Protein AF-A0AAJ2Q7S2-F1 (afdb_monomer_lite)

Structure (mmCIF, N/CA/C/O backbone):
data_AF-A0AAJ2Q7S2-F1
#
_entry.id   AF-A0AAJ2Q7S2-F1
#
loop_
_atom_site.group_PDB
_atom_site.id
_atom_site.type_symbol
_atom_site.label_atom_id
_atom_site.label_alt_id
_atom_site.label_comp_id
_atom_site.label_asym_id
_atom_site.label_entity_id
_atom_site.label_seq_id
_atom_site.pdbx_PDB_ins_code
_atom_site.Cartn_x
_atom_site.Cartn_y
_atom_site.Cartn_z
_atom_site.occupancy
_atom_site.B_iso_or_equiv
_atom_site.auth_seq_id
_atom_site.auth_comp_id
_atom_site.auth_asym_id
_atom_site.auth_atom_id
_atom_site.pdbx_PDB_model_num
ATOM 1 N N . MET A 1 1 ? 22.843 16.859 -12.055 1.00 51.72 1 MET A N 1
ATOM 2 C CA . MET A 1 1 ? 21.831 17.511 -12.913 1.00 51.72 1 MET A CA 1
ATOM 3 C C . MET A 1 1 ? 20.504 17.470 -12.178 1.00 51.72 1 MET A C 1
ATOM 5 O O . MET A 1 1 ? 20.042 16.379 -11.872 1.00 51.72 1 MET A O 1
ATOM 9 N N . THR A 1 2 ? 19.937 18.617 -11.816 1.00 46.91 2 THR A N 1
ATOM 10 C CA . THR A 1 2 ? 18.592 18.695 -11.230 1.00 46.91 2 THR A CA 1
ATOM 11 C C . THR A 1 2 ? 17.565 18.537 -12.349 1.00 46.91 2 THR A C 1
ATOM 13 O O . THR A 1 2 ? 17.580 19.280 -13.328 1.00 46.91 2 THR A O 1
ATOM 16 N N . THR A 1 3 ? 16.708 17.526 -12.256 1.00 78.44 3 THR A N 1
ATOM 17 C CA . THR A 1 3 ? 15.640 17.284 -13.230 1.00 78.44 3 THR A CA 1
ATOM 18 C C . THR A 1 3 ? 14.438 18.159 -12.891 1.00 78.44 3 THR A C 1
ATOM 20 O O . THR A 1 3 ? 13.784 17.957 -11.870 1.00 78.44 3 THR A O 1
ATOM 23 N N . THR A 1 4 ? 14.127 19.143 -13.739 1.00 88.81 4 THR A N 1
ATOM 24 C CA . THR A 1 4 ? 12.875 19.903 -13.616 1.00 88.81 4 THR A CA 1
ATOM 25 C C . THR A 1 4 ? 11.692 18.949 -13.834 1.00 88.81 4 THR A C 1
ATOM 27 O O . THR A 1 4 ? 11.663 18.245 -14.849 1.00 88.81 4 THR A O 1
ATOM 30 N N . PRO A 1 5 ? 10.718 18.877 -12.909 1.00 88.19 5 PRO A N 1
ATOM 31 C CA . PRO A 1 5 ? 9.556 18.010 -13.070 1.00 88.19 5 PRO A CA 1
ATOM 32 C C . PRO A 1 5 ? 8.669 18.490 -14.230 1.00 88.19 5 PRO A C 1
ATOM 34 O O . PRO A 1 5 ? 8.436 19.686 -14.385 1.00 88.19 5 PRO A O 1
ATOM 37 N N . MET A 1 6 ? 8.143 17.556 -15.033 1.00 91.50 6 MET A N 1
ATOM 38 C CA . MET A 1 6 ? 7.191 17.881 -16.110 1.00 91.50 6 MET A CA 1
ATOM 39 C C . MET A 1 6 ? 5.921 18.538 -15.559 1.00 91.50 6 MET A C 1
ATOM 41 O O . MET A 1 6 ? 5.432 18.150 -14.489 1.00 91.50 6 MET A O 1
ATOM 45 N N . THR A 1 7 ? 5.333 19.453 -16.330 1.00 94.44 7 THR A N 1
ATOM 46 C CA . THR A 1 7 ? 4.021 20.031 -16.007 1.00 94.44 7 THR A CA 1
ATOM 47 C C . THR A 1 7 ? 2.881 19.048 -16.327 1.00 94.44 7 THR A C 1
ATOM 49 O O . THR A 1 7 ? 3.073 18.084 -17.083 1.00 94.44 7 THR A O 1
ATOM 52 N N . PRO A 1 8 ? 1.679 19.236 -15.750 1.00 91.75 8 PRO A N 1
ATOM 53 C CA . PRO A 1 8 ? 0.501 18.437 -16.096 1.00 91.75 8 PRO A CA 1
ATOM 54 C C . PRO A 1 8 ? 0.135 18.486 -17.590 1.00 91.75 8 PRO A C 1
ATOM 56 O O . PRO A 1 8 ? -0.216 17.460 -18.171 1.00 91.75 8 PRO A O 1
ATOM 59 N N . GLU A 1 9 ? 0.266 19.646 -18.230 1.00 91.38 9 GLU A N 1
ATOM 60 C CA . GLU A 1 9 ? -0.064 19.865 -19.644 1.00 91.38 9 GLU A CA 1
ATOM 61 C C . GLU A 1 9 ? 0.894 19.093 -20.553 1.00 91.38 9 GLU A C 1
ATOM 63 O O . GLU A 1 9 ? 0.459 18.433 -21.497 1.00 91.38 9 GLU A O 1
ATOM 68 N N . GLN A 1 10 ? 2.190 19.104 -20.223 1.00 90.56 10 GLN A N 1
ATOM 69 C CA . GLN A 1 10 ? 3.203 18.319 -20.928 1.00 90.56 10 GLN A CA 1
ATOM 70 C C . GLN A 1 10 ? 2.913 16.818 -20.826 1.00 90.56 10 GLN A C 1
ATOM 72 O O . GLN A 1 10 ? 2.959 16.113 -21.833 1.00 90.56 10 GLN A O 1
ATOM 77 N N . ARG A 1 11 ? 2.541 16.329 -19.633 1.00 89.12 11 ARG A N 1
ATOM 78 C CA . ARG A 1 11 ? 2.128 14.927 -19.449 1.00 89.12 11 ARG A CA 1
ATOM 79 C C . ARG A 1 11 ? 0.916 14.568 -20.306 1.00 89.12 11 ARG A C 1
ATOM 81 O O . ARG A 1 11 ? 0.913 13.508 -20.924 1.00 89.12 11 ARG A O 1
ATOM 88 N N . LYS A 1 12 ? -0.087 15.449 -20.377 1.00 87.38 12 LYS A N 1
ATOM 89 C CA . LYS A 1 12 ? -1.285 15.234 -21.201 1.00 87.38 12 LYS A CA 1
ATOM 90 C C . LYS A 1 12 ? -0.949 15.173 -22.695 1.00 87.38 12 LYS A C 1
ATOM 92 O O . LYS A 1 12 ? -1.461 14.301 -23.387 1.00 87.38 12 LYS A O 1
ATOM 97 N N . ALA A 1 13 ? -0.075 16.055 -23.181 1.00 92.06 13 ALA A N 1
ATOM 98 C CA . ALA A 1 13 ? 0.372 16.042 -24.574 1.00 92.06 13 ALA A CA 1
ATOM 99 C C . ALA A 1 13 ? 1.133 14.751 -24.926 1.00 92.06 13 ALA A C 1
ATOM 101 O O . ALA A 1 13 ? 0.886 14.159 -25.974 1.00 92.06 13 ALA A O 1
ATOM 102 N N . ILE A 1 14 ? 2.000 14.276 -24.025 1.00 86.06 14 ILE A N 1
ATOM 103 C CA . ILE A 1 14 ? 2.711 12.999 -24.185 1.00 86.06 14 ILE A CA 1
ATOM 104 C C . ILE A 1 14 ? 1.729 11.822 -24.206 1.00 86.06 14 ILE A C 1
ATOM 106 O O . ILE A 1 14 ? 1.854 10.947 -25.055 1.00 86.06 14 ILE A O 1
ATOM 110 N N . ALA A 1 15 ? 0.725 11.809 -23.325 1.00 83.25 15 ALA A N 1
ATOM 111 C CA . ALA A 1 15 ? -0.274 10.739 -23.294 1.00 83.25 15 ALA A CA 1
ATOM 112 C C . ALA A 1 15 ? -1.035 10.610 -24.626 1.00 83.25 15 ALA A C 1
ATOM 114 O O . ALA A 1 15 ? -1.257 9.500 -25.097 1.00 83.25 15 ALA A O 1
ATOM 115 N N . VAL A 1 16 ? -1.360 11.734 -25.277 1.00 90.25 16 VAL A N 1
ATOM 116 C CA . VAL A 1 16 ? -1.984 11.736 -26.614 1.00 90.25 16 VAL A CA 1
ATOM 117 C C . VAL A 1 16 ? -1.062 11.122 -27.672 1.00 90.25 16 VAL A C 1
ATOM 119 O O . VAL A 1 16 ? -1.538 10.406 -28.545 1.00 90.25 16 VAL A O 1
ATOM 122 N N . GLN A 1 17 ? 0.247 11.378 -27.597 1.00 89.69 17 GLN A N 1
ATOM 123 C CA . GLN A 1 17 ? 1.223 10.805 -28.533 1.00 89.69 17 GLN A CA 1
ATOM 124 C C . GLN A 1 17 ? 1.439 9.304 -28.317 1.00 89.69 17 GLN A C 1
ATOM 126 O O . GLN A 1 17 ? 1.690 8.585 -29.279 1.00 89.69 17 GLN A O 1
ATOM 131 N N . ILE A 1 18 ? 1.352 8.839 -27.069 1.00 83.94 18 ILE A N 1
ATOM 132 C CA . ILE A 1 18 ? 1.448 7.416 -26.728 1.00 83.94 18 ILE A CA 1
ATOM 133 C C . ILE A 1 18 ? 0.190 6.669 -27.194 1.00 83.94 18 ILE A C 1
ATOM 135 O O . ILE A 1 18 ? 0.303 5.543 -27.665 1.00 83.94 18 ILE A O 1
ATOM 139 N N . GLY A 1 19 ? -0.989 7.293 -27.118 1.00 89.88 19 GLY A N 1
ATOM 140 C CA . GLY A 1 19 ? -2.256 6.672 -27.510 1.00 89.88 19 GLY A CA 1
ATOM 141 C C . GLY A 1 19 ? -2.695 5.564 -26.546 1.00 89.88 19 GLY A C 1
ATOM 142 O O . GLY A 1 19 ? -2.351 5.585 -25.365 1.00 89.88 19 GLY A O 1
ATOM 143 N N . ASP A 1 20 ? -3.437 4.577 -27.055 1.00 87.75 20 ASP A N 1
ATOM 144 C CA . ASP A 1 20 ? -4.025 3.475 -26.268 1.00 87.75 20 ASP A CA 1
ATOM 145 C C . ASP A 1 20 ? -3.066 2.283 -26.085 1.00 87.75 20 ASP A C 1
ATOM 147 O O . ASP A 1 20 ? -3.457 1.110 -26.140 1.00 87.75 20 ASP A O 1
ATOM 151 N N . VAL A 1 21 ? -1.777 2.575 -25.899 1.00 82.25 21 VAL A N 1
ATOM 152 C CA . VAL A 1 21 ? -0.765 1.541 -25.663 1.00 82.25 21 VAL A CA 1
ATOM 153 C C . VAL A 1 21 ? -1.095 0.807 -24.368 1.00 82.25 21 VAL A C 1
ATOM 155 O O . VAL A 1 21 ? -1.273 1.409 -23.309 1.00 82.25 21 VAL A O 1
ATOM 158 N N . GLN A 1 22 ? -1.182 -0.517 -24.467 1.00 77.12 22 GLN A N 1
ATOM 159 C CA . GLN A 1 22 ? -1.443 -1.366 -23.315 1.00 77.12 22 GLN A CA 1
ATOM 160 C C . GLN A 1 22 ? -0.259 -1.322 -22.340 1.00 77.12 22 GLN A C 1
ATOM 162 O O . GLN A 1 22 ? 0.890 -1.209 -22.781 1.00 77.12 22 GLN A O 1
ATOM 167 N N . PRO A 1 23 ? -0.506 -1.438 -21.023 1.00 76.44 23 PRO A N 1
ATOM 168 C CA . PRO A 1 23 ? 0.566 -1.597 -20.053 1.00 76.44 23 PRO A CA 1
ATOM 169 C C . PRO A 1 23 ? 1.500 -2.744 -20.448 1.00 76.44 23 PRO A C 1
ATOM 171 O O . PRO A 1 23 ? 1.050 -3.786 -20.933 1.00 76.44 23 PRO A O 1
ATOM 174 N N . ALA A 1 24 ? 2.802 -2.559 -20.234 1.00 76.94 24 ALA A N 1
ATOM 175 C CA . ALA A 1 24 ? 3.761 -3.629 -20.451 1.00 76.94 24 ALA A CA 1
ATOM 176 C C . ALA A 1 24 ? 3.455 -4.776 -19.479 1.00 76.94 24 ALA A C 1
ATOM 178 O O . ALA A 1 24 ? 3.396 -4.579 -18.272 1.00 76.94 24 ALA A O 1
ATOM 179 N N . THR A 1 25 ? 3.232 -5.975 -20.010 1.00 81.12 25 THR A N 1
ATOM 180 C CA . THR A 1 25 ? 3.087 -7.178 -19.180 1.00 81.12 25 THR A CA 1
ATOM 181 C C . THR A 1 25 ? 4.450 -7.619 -18.646 1.00 81.12 25 THR A C 1
ATOM 183 O O . THR A 1 25 ? 5.445 -7.450 -19.355 1.00 81.12 25 THR A O 1
ATOM 186 N N . ASP A 1 26 ? 4.494 -8.299 -17.498 1.00 80.00 26 ASP A N 1
ATOM 187 C CA . ASP A 1 26 ? 5.727 -8.892 -16.948 1.00 80.00 26 ASP A CA 1
ATOM 188 C C . ASP A 1 26 ? 6.472 -9.760 -17.978 1.00 80.00 26 ASP A C 1
ATOM 190 O O . ASP A 1 26 ? 7.695 -9.697 -18.090 1.00 80.00 26 ASP A O 1
ATOM 194 N N . ALA A 1 27 ? 5.733 -10.518 -18.797 1.00 82.31 27 ALA A N 1
ATOM 195 C CA . ALA A 1 27 ? 6.297 -11.334 -19.873 1.00 82.31 27 ALA A CA 1
ATOM 196 C C . ALA A 1 27 ? 6.995 -10.484 -20.951 1.00 82.31 27 ALA A C 1
ATOM 198 O O . ALA A 1 27 ? 8.107 -10.795 -21.377 1.00 82.31 27 ALA A O 1
ATOM 199 N N . LEU A 1 28 ? 6.375 -9.378 -21.371 1.00 80.31 28 LEU A N 1
ATOM 200 C CA . LEU A 1 28 ? 6.973 -8.440 -22.325 1.00 80.31 28 LEU A CA 1
ATOM 201 C C . LEU A 1 28 ? 8.248 -7.797 -21.755 1.00 80.31 28 LEU A C 1
ATOM 203 O O . LEU A 1 28 ? 9.243 -7.671 -22.464 1.00 80.31 28 LEU A O 1
ATOM 207 N N . ILE A 1 29 ? 8.249 -7.440 -20.469 1.00 79.75 29 ILE A N 1
ATOM 208 C CA . ILE A 1 29 ? 9.441 -6.898 -19.800 1.00 79.75 29 ILE A CA 1
ATOM 209 C C . ILE A 1 29 ? 10.554 -7.956 -19.739 1.00 79.75 29 ILE A C 1
ATOM 211 O O . ILE A 1 29 ? 11.707 -7.646 -20.045 1.00 79.75 29 ILE A O 1
ATOM 215 N N . GLY A 1 30 ? 10.215 -9.205 -19.404 1.00 82.19 30 GLY A N 1
ATOM 216 C CA . GLY A 1 30 ? 11.154 -10.329 -19.386 1.00 82.19 30 GLY A CA 1
ATOM 217 C C . GLY A 1 30 ? 11.794 -10.581 -20.752 1.00 82.19 30 GLY A C 1
ATOM 218 O O . GLY A 1 30 ? 13.015 -10.537 -20.874 1.00 82.19 30 GLY A O 1
ATOM 219 N N . THR A 1 31 ? 10.979 -10.737 -21.799 1.00 83.06 31 THR A N 1
ATOM 220 C CA . THR A 1 31 ? 11.468 -10.941 -23.180 1.00 83.06 31 THR A CA 1
ATOM 221 C C . THR A 1 31 ? 12.333 -9.781 -23.678 1.00 83.06 31 THR A C 1
ATOM 223 O O . THR A 1 31 ? 13.328 -9.992 -24.377 1.00 83.06 31 THR A O 1
ATOM 226 N N . PHE A 1 32 ? 12.014 -8.545 -23.285 1.00 81.25 32 PHE A N 1
ATOM 227 C CA . PHE A 1 32 ? 12.856 -7.391 -23.578 1.00 81.25 32 PHE A CA 1
ATOM 228 C C . PHE A 1 32 ? 14.215 -7.481 -22.870 1.00 81.25 32 PHE A C 1
ATOM 230 O O . PHE A 1 32 ? 15.255 -7.279 -23.499 1.00 81.25 32 PHE A O 1
ATOM 237 N N . ALA A 1 33 ? 14.227 -7.802 -21.573 1.00 82.38 33 ALA A N 1
ATOM 238 C CA . ALA A 1 33 ? 15.459 -7.951 -20.803 1.00 82.38 33 ALA A CA 1
ATOM 239 C C . ALA A 1 33 ? 16.350 -9.074 -21.363 1.00 82.38 33 ALA A C 1
ATOM 241 O O . ALA A 1 33 ? 17.559 -8.883 -21.503 1.00 82.38 33 ALA A O 1
ATOM 242 N N . GLU A 1 34 ? 15.753 -10.202 -21.749 1.00 85.25 34 GLU A N 1
ATOM 243 C CA . GLU A 1 34 ? 16.431 -11.310 -22.427 1.00 85.25 34 GLU A CA 1
ATOM 244 C C . GLU A 1 34 ? 17.012 -10.884 -23.772 1.00 85.25 34 GLU A C 1
ATOM 246 O O . GLU A 1 34 ? 18.164 -11.195 -24.059 1.00 85.25 34 GLU A O 1
ATOM 251 N N . SER A 1 35 ? 16.264 -10.116 -24.569 1.00 81.56 35 SER A N 1
ATOM 252 C CA . SER A 1 35 ? 16.747 -9.593 -25.852 1.00 81.56 35 SER A CA 1
ATOM 253 C C . SER A 1 35 ? 17.966 -8.690 -25.658 1.00 81.56 35 SER A C 1
ATOM 255 O O . SER A 1 35 ? 18.972 -8.847 -26.346 1.00 81.56 35 SER A O 1
ATOM 257 N N . VAL A 1 36 ? 17.933 -7.787 -24.672 1.00 79.62 36 VAL A N 1
ATOM 258 C CA . VAL A 1 36 ? 19.081 -6.926 -24.339 1.00 79.62 36 VAL A CA 1
ATOM 259 C C . VAL A 1 36 ? 20.273 -7.749 -23.843 1.00 79.62 36 VAL A C 1
ATOM 261 O O . VAL A 1 36 ? 21.410 -7.483 -24.237 1.00 79.62 36 VAL A O 1
ATOM 264 N N . ALA A 1 37 ? 20.036 -8.749 -22.991 1.00 83.75 37 ALA A N 1
ATOM 265 C CA . ALA A 1 37 ? 21.086 -9.635 -22.494 1.00 83.75 37 ALA A CA 1
ATOM 266 C C . ALA A 1 37 ? 21.705 -10.473 -23.624 1.00 83.75 37 ALA A C 1
ATOM 268 O O . ALA A 1 37 ? 22.926 -10.577 -23.710 1.00 83.75 37 ALA A O 1
ATOM 269 N N . SER A 1 38 ? 20.880 -11.019 -24.518 1.00 84.31 38 SER A N 1
ATOM 270 C CA . SER A 1 38 ? 21.309 -11.773 -25.695 1.00 84.31 38 SER A CA 1
ATOM 271 C C . SER A 1 38 ? 22.170 -10.908 -26.611 1.00 84.31 38 SER A C 1
ATOM 273 O O . SER A 1 38 ? 23.268 -11.318 -26.980 1.00 84.31 38 SER A O 1
ATOM 275 N N . VAL A 1 39 ? 21.743 -9.673 -26.900 1.00 79.25 39 VAL A N 1
ATOM 276 C CA . VAL A 1 39 ? 22.507 -8.73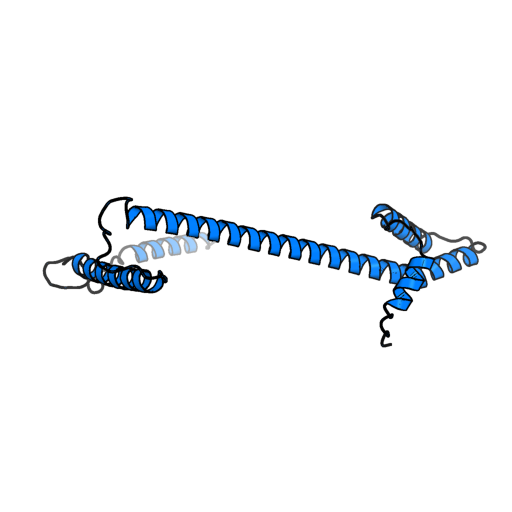7 -27.738 1.00 79.25 39 VAL A CA 1
ATOM 277 C C . VAL A 1 39 ? 23.879 -8.407 -27.139 1.00 79.25 39 VAL A C 1
ATOM 279 O O . VAL A 1 39 ? 24.864 -8.340 -27.871 1.00 79.25 39 VAL A O 1
ATOM 282 N N . ARG A 1 40 ? 23.968 -8.258 -25.811 1.00 78.44 40 ARG A N 1
ATOM 283 C CA . ARG A 1 40 ? 25.233 -7.982 -25.108 1.00 78.44 40 ARG A CA 1
ATOM 284 C C . ARG A 1 40 ? 26.206 -9.157 -25.078 1.00 78.44 40 ARG A C 1
ATOM 286 O O . ARG A 1 40 ? 27.404 -8.922 -24.974 1.00 78.44 40 ARG A O 1
ATOM 293 N N . ASN A 1 41 ? 25.694 -10.385 -25.089 1.00 84.25 41 ASN A N 1
ATOM 294 C CA . ASN A 1 41 ? 26.487 -11.575 -24.783 1.00 84.25 41 ASN A CA 1
ATOM 295 C C . ASN A 1 41 ? 26.800 -12.453 -26.002 1.00 84.25 41 ASN A C 1
ATOM 297 O O . ASN A 1 41 ? 27.567 -13.401 -25.850 1.00 84.25 41 ASN A O 1
ATOM 301 N N . HIS A 1 42 ? 26.216 -12.200 -27.178 1.00 81.44 42 HIS A N 1
ATOM 302 C CA . HIS A 1 42 ? 26.569 -12.963 -28.379 1.00 81.44 42 HIS A CA 1
ATOM 303 C C . HIS A 1 42 ? 27.771 -12.359 -29.112 1.00 81.44 42 HIS A C 1
ATOM 305 O O . HIS A 1 42 ? 27.987 -11.148 -29.087 1.00 81.44 42 HIS A O 1
ATOM 311 N N . GLU A 1 43 ? 28.560 -13.217 -29.763 1.00 83.62 43 GLU A N 1
ATOM 312 C CA . GLU A 1 43 ? 29.625 -12.781 -30.666 1.00 83.62 43 GLU A CA 1
ATOM 313 C C . GLU A 1 43 ? 29.025 -12.225 -31.954 1.00 83.62 43 GLU A C 1
ATOM 315 O O . GLU A 1 43 ? 28.176 -12.859 -32.582 1.00 83.62 43 GLU A O 1
ATOM 320 N N . HIS A 1 44 ? 29.500 -11.050 -32.361 1.00 73.94 44 HIS A N 1
ATOM 321 C CA . HIS A 1 44 ? 29.053 -10.398 -33.585 1.00 73.94 44 HIS A CA 1
ATOM 322 C C . HIS A 1 44 ? 30.039 -10.671 -34.725 1.00 73.94 44 HIS A C 1
ATOM 324 O O . HIS A 1 44 ? 31.249 -10.490 -34.546 1.00 73.94 44 HIS A O 1
ATOM 330 N N . PRO A 1 45 ? 29.560 -11.048 -35.923 1.00 80.25 45 PRO A N 1
ATOM 331 C CA . PRO A 1 45 ? 30.365 -10.967 -37.131 1.00 80.25 45 PRO A CA 1
ATOM 332 C C . PRO A 1 45 ? 30.767 -9.509 -37.391 1.00 80.25 45 PRO A C 1
ATOM 334 O O . PRO A 1 45 ? 29.962 -8.593 -37.236 1.00 80.25 45 PRO A O 1
ATOM 337 N N . SER A 1 46 ? 31.986 -9.276 -37.881 1.00 76.62 46 SER A N 1
ATOM 338 C CA . SER A 1 46 ? 32.548 -7.924 -38.064 1.00 76.62 46 SER A CA 1
ATOM 339 C C . SER A 1 46 ? 31.778 -7.005 -39.029 1.00 76.62 46 SER A C 1
ATOM 341 O O . SER A 1 46 ? 32.103 -5.828 -39.144 1.00 76.62 46 SER A O 1
ATOM 343 N N . TRP A 1 47 ? 30.799 -7.527 -39.771 1.00 78.25 47 TRP A N 1
ATOM 344 C CA . TRP A 1 47 ? 29.974 -6.786 -40.731 1.00 78.25 47 TRP A CA 1
ATOM 345 C C . TRP A 1 47 ? 28.578 -6.415 -40.194 1.00 78.25 47 TRP A C 1
ATOM 347 O O . TRP A 1 47 ? 27.895 -5.603 -40.815 1.00 78.25 47 TRP A O 1
ATOM 357 N N . GLU A 1 48 ? 28.161 -6.959 -39.046 1.00 72.12 48 GLU A N 1
ATOM 358 C CA . GLU A 1 48 ? 26.838 -6.738 -38.425 1.00 72.12 48 GLU A CA 1
ATOM 359 C C . GLU A 1 48 ? 26.872 -5.694 -37.284 1.00 72.12 48 GLU A C 1
ATOM 361 O O . GLU A 1 48 ? 25.841 -5.277 -36.749 1.00 72.12 48 GLU A O 1
ATOM 366 N N . ASP A 1 49 ? 28.074 -5.202 -36.973 1.00 70.62 49 ASP A N 1
ATOM 367 C CA . ASP A 1 49 ? 28.394 -4.403 -35.788 1.00 70.62 49 ASP A CA 1
ATOM 368 C C . ASP A 1 49 ? 27.601 -3.080 -35.715 1.00 70.62 49 ASP A C 1
ATOM 370 O O . ASP A 1 49 ? 27.101 -2.695 -34.663 1.00 70.62 49 ASP A O 1
ATOM 374 N N . LEU A 1 50 ? 27.355 -2.405 -36.846 1.00 76.06 50 LEU A N 1
ATOM 375 C CA . LEU A 1 50 ? 26.670 -1.100 -36.855 1.00 76.06 50 LEU A CA 1
ATOM 376 C C . LEU A 1 50 ? 25.181 -1.166 -36.478 1.00 76.06 50 LEU A C 1
ATOM 378 O O . LEU A 1 50 ? 24.667 -0.253 -35.824 1.00 76.06 50 LEU A O 1
ATOM 382 N N . TYR A 1 51 ? 24.466 -2.214 -36.896 1.00 74.31 51 TYR A N 1
ATOM 383 C CA . TYR A 1 51 ? 23.039 -2.354 -36.583 1.00 74.31 51 TYR A CA 1
ATOM 384 C C . TYR A 1 51 ? 22.851 -2.772 -35.121 1.00 74.31 51 TYR A C 1
ATOM 386 O O . TYR A 1 51 ? 22.057 -2.168 -34.393 1.00 74.31 51 TYR A O 1
ATOM 394 N N . CYS A 1 52 ? 23.648 -3.739 -34.668 1.00 73.62 52 CYS A N 1
ATOM 395 C CA . CYS A 1 52 ? 23.636 -4.219 -33.292 1.00 73.62 52 CYS A CA 1
ATOM 396 C C . CYS A 1 52 ? 24.123 -3.154 -32.301 1.00 73.62 52 CYS A C 1
ATOM 398 O O . CYS A 1 52 ? 23.497 -2.984 -31.251 1.00 73.62 52 CYS A O 1
ATOM 400 N N . MET A 1 53 ? 25.155 -2.370 -32.636 1.00 76.88 53 MET A N 1
ATOM 401 C CA . MET A 1 53 ? 25.585 -1.229 -31.819 1.00 76.88 53 MET A CA 1
ATOM 402 C C . MET A 1 53 ? 24.476 -0.186 -31.684 1.00 76.88 53 MET A C 1
ATOM 404 O O . MET A 1 53 ? 24.171 0.221 -30.568 1.00 76.88 53 MET A O 1
ATOM 408 N N . ASN A 1 54 ? 23.812 0.200 -32.780 1.00 81.44 54 ASN A N 1
ATOM 409 C CA . ASN A 1 54 ? 22.713 1.170 -32.720 1.00 81.44 54 ASN A CA 1
ATOM 410 C C . ASN A 1 54 ? 21.543 0.675 -31.863 1.00 81.44 54 ASN A C 1
ATOM 412 O O . ASN A 1 54 ? 21.008 1.430 -31.047 1.00 81.44 54 ASN A O 1
ATOM 416 N N . LEU A 1 55 ? 21.165 -0.597 -32.013 1.00 78.25 55 LEU A N 1
ATOM 417 C CA . LEU A 1 55 ? 20.112 -1.200 -31.204 1.00 78.25 55 LEU A CA 1
ATOM 418 C C . LEU A 1 55 ? 20.515 -1.263 -29.724 1.00 78.25 55 LEU A C 1
ATOM 420 O O . LEU A 1 55 ? 19.726 -0.889 -28.858 1.00 78.25 55 LEU A O 1
ATOM 424 N N . THR A 1 56 ? 21.752 -1.660 -29.424 1.00 77.38 56 THR A N 1
ATOM 425 C CA . THR A 1 56 ? 22.272 -1.730 -28.050 1.00 77.38 56 THR A CA 1
ATOM 426 C C . THR A 1 56 ? 22.358 -0.349 -27.410 1.00 77.38 56 THR A C 1
ATOM 428 O O . THR A 1 56 ? 21.964 -0.193 -26.254 1.00 77.38 56 THR A O 1
ATOM 431 N N . SER A 1 57 ? 22.810 0.665 -28.151 1.00 79.19 57 SER A N 1
ATOM 432 C CA . SER A 1 57 ? 22.846 2.056 -27.694 1.00 79.19 57 SER A CA 1
ATOM 433 C C . SER A 1 57 ? 21.440 2.593 -27.442 1.00 79.19 57 SER A C 1
ATOM 435 O O . SER A 1 57 ? 21.184 3.155 -26.380 1.00 79.19 57 SER A O 1
ATOM 437 N N . TYR A 1 58 ? 20.485 2.366 -28.350 1.00 81.69 58 TYR A N 1
ATOM 438 C CA . TYR A 1 58 ? 19.099 2.788 -28.139 1.00 81.69 58 TYR A CA 1
ATOM 439 C C . TYR A 1 58 ? 18.470 2.092 -26.920 1.00 81.69 58 TYR A C 1
ATOM 441 O O . TYR A 1 58 ? 17.942 2.756 -26.023 1.00 81.69 58 TYR A O 1
ATOM 449 N N . MET A 1 59 ? 18.569 0.763 -26.838 1.00 79.56 59 MET A N 1
ATOM 450 C CA . MET A 1 59 ? 17.970 -0.000 -25.742 1.00 79.56 59 MET A CA 1
ATOM 451 C C . MET A 1 59 ? 18.663 0.270 -24.401 1.00 79.56 59 MET A C 1
ATOM 453 O O . MET A 1 59 ? 17.998 0.387 -23.373 1.00 79.56 59 MET A O 1
ATOM 457 N N . GLY A 1 60 ? 19.985 0.428 -24.397 1.00 75.25 60 GLY A N 1
ATOM 458 C CA . GLY A 1 60 ? 20.773 0.692 -23.197 1.00 75.25 60 GLY A CA 1
ATOM 459 C C . GLY A 1 60 ? 20.645 2.125 -22.681 1.00 75.25 60 GLY A C 1
ATOM 460 O O . GLY A 1 60 ? 20.435 2.325 -21.488 1.00 75.25 60 GLY A O 1
ATOM 461 N N . GLU A 1 61 ? 20.751 3.127 -23.552 1.00 77.94 61 GLU A N 1
ATOM 462 C CA . GLU A 1 61 ? 20.807 4.532 -23.128 1.00 77.94 61 GLU A CA 1
ATOM 463 C C . GLU A 1 61 ? 19.427 5.187 -23.043 1.00 77.94 61 GLU A C 1
ATOM 465 O O . GLU A 1 61 ? 19.207 6.056 -22.197 1.00 77.94 61 GLU A O 1
ATOM 470 N N . ARG A 1 62 ? 18.484 4.792 -23.910 1.00 77.94 62 ARG A N 1
ATOM 471 C CA . ARG A 1 62 ? 17.148 5.408 -23.974 1.00 77.94 62 ARG A CA 1
ATOM 472 C C . ARG A 1 62 ? 16.088 4.556 -23.290 1.00 77.94 62 ARG A C 1
ATOM 474 O O . ARG A 1 62 ? 15.318 5.099 -22.501 1.00 77.94 62 ARG A O 1
ATOM 481 N N . ALA A 1 63 ? 16.050 3.248 -23.551 1.00 80.88 63 ALA A N 1
ATO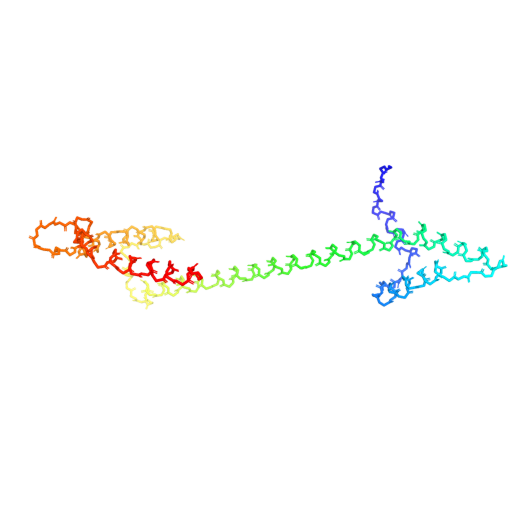M 482 C CA . ALA A 1 63 ? 14.995 2.387 -23.011 1.00 80.88 63 ALA A CA 1
ATOM 483 C C . ALA A 1 63 ? 15.271 1.919 -21.571 1.00 80.88 63 ALA A C 1
ATOM 485 O O . ALA A 1 63 ? 14.360 1.936 -20.743 1.00 80.88 63 ALA A O 1
ATOM 486 N N . ALA A 1 64 ? 16.514 1.565 -21.224 1.00 75.88 64 ALA A N 1
ATOM 487 C CA . ALA A 1 64 ? 16.823 1.022 -19.898 1.00 75.88 64 ALA A CA 1
ATOM 488 C C . ALA A 1 64 ? 16.477 1.976 -18.735 1.00 75.88 64 ALA A C 1
ATOM 490 O O . ALA A 1 64 ? 15.876 1.512 -17.763 1.00 75.88 64 ALA A O 1
ATOM 491 N N . PRO A 1 65 ? 16.745 3.300 -18.801 1.00 77.31 65 PRO A N 1
ATOM 492 C CA . PRO A 1 65 ? 16.322 4.217 -17.742 1.00 77.31 65 PRO A CA 1
ATOM 493 C C . PRO A 1 65 ? 14.797 4.326 -17.614 1.00 77.31 65 PRO A C 1
ATOM 495 O O . PRO A 1 65 ? 14.285 4.506 -16.510 1.00 77.31 65 PRO A O 1
ATOM 498 N N . VAL A 1 66 ? 14.063 4.213 -18.726 1.00 82.19 66 VAL A N 1
ATOM 499 C CA . VAL A 1 66 ? 12.592 4.221 -18.726 1.00 82.19 66 VAL A CA 1
ATOM 500 C C . VAL A 1 66 ? 12.062 2.959 -18.054 1.00 82.19 66 VAL A C 1
ATOM 502 O O . VAL A 1 66 ? 11.230 3.064 -17.157 1.00 82.19 66 VAL A O 1
ATOM 505 N N . LEU A 1 67 ? 12.596 1.789 -18.411 1.00 79.56 67 LEU A N 1
ATOM 506 C CA . LEU A 1 67 ? 12.216 0.513 -17.801 1.00 79.56 67 LEU A CA 1
ATOM 507 C C . LEU A 1 67 ? 12.560 0.459 -16.317 1.00 79.56 67 LEU A C 1
ATOM 509 O O . LEU A 1 67 ? 11.736 0.035 -15.516 1.00 79.56 67 LEU A O 1
ATOM 513 N N . LYS A 1 68 ? 13.736 0.957 -15.922 1.00 80.75 68 LYS A N 1
ATOM 514 C CA . LYS A 1 68 ? 14.098 1.043 -14.506 1.00 80.75 68 LYS A CA 1
ATOM 515 C C . LYS A 1 68 ? 13.105 1.912 -13.732 1.00 80.75 68 LYS A C 1
ATOM 517 O O . LYS A 1 68 ? 12.615 1.494 -12.689 1.00 80.75 68 LYS A O 1
ATOM 522 N N . ARG A 1 69 ? 12.757 3.087 -14.268 1.00 79.88 69 ARG A N 1
ATOM 523 C CA . ARG A 1 69 ? 11.753 3.971 -13.654 1.00 79.88 69 ARG A CA 1
ATOM 524 C C . ARG A 1 69 ? 10.364 3.339 -13.602 1.00 79.88 69 ARG A C 1
ATOM 526 O O . ARG A 1 69 ? 9.646 3.593 -12.640 1.00 79.88 69 ARG A O 1
ATOM 533 N N . LEU A 1 70 ? 9.988 2.554 -14.612 1.00 82.50 70 LEU A N 1
ATOM 534 C CA . LEU A 1 70 ? 8.725 1.819 -14.628 1.00 82.50 70 LEU A CA 1
ATOM 535 C C . LEU A 1 70 ? 8.696 0.766 -13.514 1.00 82.50 70 LEU A C 1
ATOM 537 O O . LEU A 1 70 ? 7.782 0.791 -12.698 1.00 82.50 70 LEU A O 1
ATOM 541 N N . LEU A 1 71 ? 9.736 -0.065 -13.411 1.00 79.25 71 LEU A N 1
ATOM 542 C CA . LEU A 1 71 ? 9.859 -1.086 -12.364 1.00 79.25 71 LEU A CA 1
ATOM 543 C C . LEU A 1 71 ? 9.852 -0.481 -10.953 1.00 79.25 71 LEU A C 1
ATOM 545 O O . LEU A 1 71 ? 9.213 -1.009 -10.041 1.00 79.25 71 LEU A O 1
ATOM 549 N N . ASP A 1 72 ? 10.535 0.650 -10.764 1.00 81.69 72 ASP A N 1
ATOM 550 C CA . ASP A 1 72 ? 10.526 1.368 -9.487 1.00 81.69 72 ASP A CA 1
ATOM 551 C C . ASP A 1 72 ? 9.121 1.901 -9.159 1.00 81.69 72 ASP A C 1
ATOM 553 O O . ASP A 1 72 ? 8.657 1.784 -8.023 1.00 81.69 72 ASP A O 1
ATOM 557 N N . ALA A 1 73 ? 8.410 2.441 -10.156 1.00 83.81 73 ALA A N 1
ATOM 558 C CA . ALA A 1 73 ? 7.040 2.918 -9.991 1.00 83.81 73 ALA A CA 1
ATOM 559 C C . ALA A 1 73 ? 6.049 1.778 -9.703 1.00 83.81 73 ALA A C 1
ATOM 561 O O . ALA A 1 73 ? 5.152 1.955 -8.880 1.00 83.81 73 ALA A O 1
ATOM 562 N N . GLU A 1 74 ? 6.207 0.615 -10.333 1.00 84.88 74 GLU A N 1
ATOM 563 C CA . GLU A 1 74 ? 5.392 -0.579 -10.079 1.00 84.88 74 GLU A CA 1
ATOM 564 C C . GLU A 1 74 ? 5.627 -1.131 -8.675 1.00 84.88 74 GLU A C 1
ATOM 566 O O . GLU A 1 74 ? 4.668 -1.419 -7.956 1.00 84.88 74 GLU A O 1
ATOM 571 N N . THR A 1 75 ? 6.890 -1.191 -8.246 1.00 83.62 75 THR A N 1
ATOM 572 C CA . THR A 1 75 ? 7.267 -1.594 -6.885 1.00 83.62 75 THR A CA 1
ATOM 573 C C . THR A 1 75 ? 6.632 -0.665 -5.852 1.00 83.62 75 THR A C 1
ATOM 575 O O . THR A 1 75 ? 6.013 -1.119 -4.886 1.00 83.62 75 THR A O 1
ATOM 578 N N . GLU A 1 76 ? 6.722 0.647 -6.074 1.00 89.06 76 GLU A N 1
ATOM 579 C CA . GLU A 1 76 ? 6.113 1.639 -5.190 1.00 89.06 76 GLU A CA 1
ATOM 580 C C . GLU A 1 76 ? 4.580 1.562 -5.211 1.00 89.06 76 GLU A C 1
ATOM 582 O O . GLU A 1 76 ? 3.935 1.645 -4.165 1.00 89.06 76 GLU A O 1
ATOM 587 N N . ASN A 1 77 ? 3.971 1.333 -6.377 1.00 88.62 77 ASN A N 1
ATOM 588 C CA . ASN A 1 77 ? 2.527 1.151 -6.493 1.00 88.62 77 ASN A CA 1
ATOM 589 C C . ASN A 1 77 ? 2.048 -0.086 -5.718 1.00 88.62 77 ASN A C 1
ATOM 591 O O . ASN A 1 77 ? 1.070 -0.003 -4.972 1.00 88.62 77 ASN A O 1
ATOM 595 N N . ALA A 1 78 ? 2.761 -1.210 -5.837 1.00 87.12 78 ALA A N 1
ATOM 596 C CA . ALA A 1 78 ? 2.478 -2.428 -5.085 1.00 87.12 78 ALA A CA 1
ATOM 597 C C . ALA A 1 78 ? 2.586 -2.186 -3.570 1.00 87.12 78 ALA A C 1
ATOM 599 O O . ALA A 1 78 ? 1.686 -2.570 -2.816 1.00 87.12 78 ALA A O 1
ATOM 600 N N . ARG A 1 79 ? 3.629 -1.470 -3.125 1.00 93.25 79 ARG A N 1
ATOM 601 C CA . ARG A 1 79 ? 3.808 -1.069 -1.721 1.00 93.25 79 ARG A CA 1
ATOM 602 C C . ARG A 1 79 ? 2.641 -0.212 -1.222 1.00 93.25 79 ARG A C 1
ATOM 604 O O . ARG A 1 79 ? 2.088 -0.486 -0.157 1.00 93.25 79 ARG A O 1
ATOM 611 N N . LEU A 1 80 ? 2.243 0.803 -1.989 1.00 92.50 80 LEU A N 1
ATOM 612 C CA . LEU A 1 80 ? 1.132 1.694 -1.644 1.00 92.50 80 LEU A CA 1
ATOM 613 C C . LEU A 1 80 ? -0.210 0.954 -1.601 1.00 92.50 80 LEU A C 1
ATOM 615 O O . LEU A 1 80 ? -1.002 1.190 -0.690 1.00 92.50 80 LEU A O 1
ATOM 619 N N . ARG A 1 81 ? -0.458 0.022 -2.530 1.00 93.50 81 ARG A N 1
ATOM 620 C CA . ARG A 1 81 ? -1.656 -0.835 -2.516 1.00 93.50 81 ARG A CA 1
ATOM 621 C C . ARG A 1 81 ? -1.705 -1.726 -1.277 1.00 93.50 81 ARG A C 1
ATOM 623 O O . ARG A 1 81 ? -2.745 -1.794 -0.626 1.00 93.50 81 ARG A O 1
ATOM 630 N N . ALA A 1 82 ? -0.586 -2.350 -0.910 1.00 92.50 82 ALA A N 1
ATOM 631 C CA . ALA A 1 82 ? -0.495 -3.142 0.316 1.00 92.50 82 ALA A CA 1
ATOM 632 C C . ALA A 1 82 ? -0.771 -2.285 1.565 1.00 92.50 82 ALA A C 1
ATOM 634 O O . ALA A 1 82 ? -1.520 -2.692 2.456 1.00 92.50 82 ALA A O 1
ATOM 635 N N . GLN A 1 83 ? -0.228 -1.065 1.605 1.00 91.94 83 GLN A N 1
ATOM 636 C CA . GLN A 1 83 ? -0.467 -0.113 2.689 1.00 91.94 83 GLN A CA 1
ATOM 637 C C . GLN A 1 83 ? -1.940 0.327 2.765 1.00 91.94 83 GLN A C 1
ATOM 639 O O . GLN A 1 83 ? -2.506 0.384 3.859 1.00 91.94 83 GLN A O 1
ATOM 644 N N . ALA A 1 84 ? -2.580 0.605 1.626 1.00 95.75 84 ALA A N 1
ATOM 645 C CA . ALA A 1 84 ? -4.000 0.947 1.565 1.00 95.75 84 ALA A CA 1
ATOM 646 C C . ALA A 1 84 ? -4.876 -0.196 2.102 1.00 95.75 84 ALA A C 1
ATOM 648 O O . ALA A 1 84 ? -5.678 0.031 3.010 1.00 95.75 84 ALA A O 1
ATOM 649 N N . ALA A 1 85 ? -4.639 -1.432 1.648 1.00 94.94 85 ALA A N 1
ATOM 650 C CA . ALA A 1 85 ? -5.357 -2.615 2.124 1.00 94.94 85 ALA A CA 1
ATOM 651 C C . ALA A 1 85 ? -5.193 -2.824 3.643 1.00 94.94 85 ALA A C 1
ATOM 653 O O . ALA A 1 85 ? -6.151 -3.138 4.353 1.00 94.94 85 ALA A O 1
ATOM 654 N N . GLN A 1 86 ? -3.990 -2.590 4.181 1.00 91.38 86 GLN A N 1
ATOM 655 C CA . GLN A 1 86 ? -3.743 -2.665 5.622 1.00 91.38 86 GLN A CA 1
ATOM 656 C C . GLN A 1 86 ? -4.563 -1.624 6.401 1.00 91.38 86 GLN A C 1
ATOM 658 O O . GLN A 1 86 ? -5.140 -1.945 7.446 1.00 91.38 86 GLN A O 1
ATOM 663 N N . LEU A 1 87 ? -4.616 -0.381 5.915 1.00 92.50 87 LEU A N 1
ATOM 664 C CA . LEU A 1 87 ? -5.373 0.703 6.544 1.00 92.50 87 LEU A CA 1
ATOM 665 C C . LEU A 1 87 ? -6.884 0.465 6.471 1.00 92.50 87 LEU A C 1
ATOM 667 O O . LEU A 1 87 ? -7.587 0.715 7.453 1.00 92.50 87 LEU A O 1
ATOM 671 N N . GLU A 1 88 ? -7.383 -0.055 5.355 1.00 96.00 88 GLU A N 1
ATOM 672 C CA . GLU A 1 88 ? -8.784 -0.454 5.197 1.00 96.00 88 GLU A CA 1
ATOM 673 C C . GLU A 1 88 ? -9.155 -1.567 6.178 1.00 96.00 88 GLU A C 1
ATOM 675 O O . GLU A 1 88 ? -10.122 -1.426 6.929 1.00 96.00 88 GLU A O 1
ATOM 680 N N . ALA A 1 89 ? -8.323 -2.605 6.295 1.00 93.44 89 ALA A N 1
ATOM 681 C CA . ALA A 1 89 ? -8.533 -3.671 7.270 1.00 93.44 89 ALA A CA 1
ATOM 682 C C . ALA A 1 89 ? -8.517 -3.149 8.721 1.00 93.44 89 ALA A C 1
ATOM 684 O O . ALA A 1 89 ? -9.279 -3.618 9.568 1.00 93.44 89 ALA A O 1
ATOM 685 N N . GLN A 1 90 ? -7.670 -2.161 9.039 1.00 88.56 90 GLN A N 1
ATOM 686 C CA . GLN A 1 90 ? -7.693 -1.505 10.351 1.00 88.56 90 GLN A CA 1
ATOM 687 C C . GLN A 1 90 ? -8.986 -0.720 10.588 1.00 88.56 90 GLN A C 1
ATOM 689 O O . GLN A 1 90 ? -9.536 -0.779 11.690 1.00 88.56 90 GLN A O 1
ATOM 694 N N . ARG A 1 91 ? -9.459 0.033 9.589 1.00 95.50 91 ARG A N 1
ATOM 695 C CA . ARG A 1 91 ? -10.720 0.783 9.675 1.00 95.50 91 ARG A CA 1
ATOM 696 C C . ARG A 1 91 ? -11.896 -0.157 9.900 1.00 95.50 91 ARG A C 1
ATOM 698 O O . ARG A 1 91 ? -12.696 0.110 10.790 1.00 95.50 91 ARG A O 1
ATOM 705 N N . GLU A 1 92 ? -11.938 -1.277 9.189 1.00 97.75 92 GLU A N 1
ATOM 706 C CA . GLU A 1 92 ? -13.008 -2.260 9.345 1.00 97.75 92 GLU A CA 1
ATOM 707 C C . GLU A 1 92 ? -12.992 -2.908 10.735 1.00 97.75 92 GLU A C 1
ATOM 709 O O . GLU A 1 92 ? -14.018 -2.951 11.408 1.00 97.75 92 GLU A O 1
ATOM 714 N N . ARG A 1 93 ? -11.816 -3.285 11.260 1.00 93.00 93 ARG A N 1
ATOM 715 C CA . ARG A 1 93 ? -11.703 -3.774 12.649 1.00 93.00 93 ARG A CA 1
ATOM 716 C C . ARG A 1 93 ? -12.208 -2.758 13.675 1.00 93.00 93 ARG A C 1
ATOM 718 O O . ARG A 1 93 ? -12.889 -3.133 14.629 1.00 93.00 93 ARG A O 1
ATOM 725 N N . ARG A 1 94 ? -11.880 -1.472 13.496 1.00 92.88 94 ARG A N 1
ATOM 726 C CA . ARG A 1 94 ? -12.375 -0.397 14.372 1.00 92.88 94 ARG A CA 1
ATOM 727 C C . ARG A 1 94 ? -13.889 -0.248 14.259 1.00 92.88 94 ARG A C 1
ATOM 729 O O . ARG A 1 94 ? -14.547 -0.126 15.285 1.00 92.88 94 ARG A O 1
ATOM 736 N N . ARG A 1 95 ? -14.436 -0.307 13.043 1.00 96.38 95 ARG A N 1
ATOM 737 C CA . ARG A 1 95 ? -15.880 -0.249 12.793 1.00 96.38 95 ARG A CA 1
ATOM 738 C C . ARG A 1 95 ? -16.613 -1.388 13.498 1.00 96.38 95 ARG A C 1
ATOM 740 O O . ARG A 1 95 ? -17.545 -1.117 14.246 1.00 96.38 95 ARG A O 1
ATOM 747 N N . VAL A 1 96 ? -16.161 -2.630 13.325 1.00 96.31 96 VAL A N 1
ATOM 748 C CA . VAL A 1 96 ? -16.746 -3.807 13.991 1.00 96.31 96 VAL A CA 1
ATOM 749 C C . VAL A 1 96 ? -16.697 -3.658 15.511 1.00 96.31 96 VAL A C 1
ATOM 751 O O . VAL A 1 96 ? -17.702 -3.885 16.178 1.00 96.31 96 VAL A O 1
ATOM 754 N N . ARG A 1 97 ? -15.564 -3.205 16.069 1.00 91.12 97 ARG A N 1
ATOM 755 C CA . ARG A 1 97 ? -15.443 -2.955 17.513 1.00 91.12 97 ARG A CA 1
ATOM 756 C C . ARG A 1 97 ? -16.415 -1.876 17.996 1.00 91.12 97 ARG A C 1
ATOM 758 O O . ARG A 1 97 ? -17.011 -2.051 19.048 1.00 91.12 97 ARG A O 1
ATOM 765 N N . LEU A 1 98 ? -16.584 -0.782 17.255 1.00 91.81 98 LEU A N 1
ATOM 766 C CA . LEU A 1 98 ? -17.531 0.276 17.622 1.00 91.81 98 LEU A CA 1
ATOM 767 C C . LEU A 1 98 ? -18.979 -0.214 17.586 1.00 91.81 98 LEU A C 1
ATOM 769 O O . LEU A 1 98 ? -19.737 0.099 18.494 1.00 91.81 98 LEU A O 1
ATOM 773 N N . VAL A 1 99 ? -19.344 -1.016 16.584 1.00 94.00 99 VAL A N 1
ATOM 774 C CA . VAL A 1 99 ? -20.673 -1.640 16.512 1.00 94.00 99 VAL A CA 1
ATOM 775 C C . VAL A 1 99 ? -20.894 -2.586 17.693 1.00 94.00 99 VAL A C 1
ATOM 777 O O . VAL A 1 99 ? -21.953 -2.539 18.309 1.00 94.00 99 VAL A O 1
ATOM 780 N N . ALA A 1 100 ? -19.896 -3.400 18.051 1.00 91.38 100 ALA A N 1
ATOM 781 C CA . ALA A 1 100 ? -19.971 -4.267 19.226 1.00 91.38 100 ALA A CA 1
ATOM 782 C C . ALA A 1 100 ? -20.170 -3.452 20.514 1.00 91.38 100 ALA A C 1
ATOM 784 O O . ALA A 1 100 ? -21.134 -3.688 21.229 1.00 91.38 100 ALA A O 1
ATOM 785 N N . LEU A 1 101 ? -19.353 -2.416 20.739 1.00 87.81 101 LEU A N 1
ATOM 786 C CA . LEU A 1 101 ? -19.485 -1.526 21.899 1.00 87.81 101 LEU A CA 1
ATOM 787 C C . LEU A 1 101 ? -20.839 -0.806 21.942 1.00 87.81 101 LEU A C 1
ATOM 789 O O . LEU A 1 101 ? -21.407 -0.620 23.014 1.00 87.81 101 LEU A O 1
ATOM 793 N N . GLN A 1 102 ? -21.369 -0.399 20.788 1.00 91.06 102 GLN A N 1
ATOM 794 C CA . GLN A 1 102 ? -22.692 0.213 20.697 1.00 91.06 102 GLN A CA 1
ATOM 795 C C . GLN A 1 102 ? -23.794 -0.787 21.069 1.00 91.06 102 GLN A C 1
ATOM 797 O O . GLN A 1 102 ? -24.712 -0.432 21.807 1.00 91.06 102 GLN A O 1
ATOM 802 N N . ASN A 1 103 ? -23.702 -2.029 20.591 1.00 91.88 103 ASN A N 1
ATOM 803 C CA . ASN A 1 103 ? -24.643 -3.089 20.947 1.00 91.88 103 ASN A CA 1
ATOM 804 C C . ASN A 1 103 ? -24.558 -3.434 22.439 1.00 91.88 103 ASN A C 1
ATOM 806 O O . ASN A 1 103 ? -25.596 -3.548 23.086 1.00 91.88 103 ASN A O 1
ATOM 810 N N . ASP A 1 104 ? -23.350 -3.516 22.998 1.00 87.25 104 ASP A N 1
ATOM 811 C CA . ASP A 1 104 ? -23.128 -3.734 24.428 1.00 87.25 104 ASP A CA 1
ATOM 812 C C . ASP A 1 104 ? -23.741 -2.594 25.251 1.00 87.25 104 ASP A C 1
ATOM 814 O O . ASP A 1 104 ? -24.457 -2.840 26.220 1.00 87.25 104 ASP A O 1
ATOM 818 N N . ALA A 1 105 ? -23.547 -1.340 24.831 1.00 83.38 105 ALA A N 1
ATOM 819 C CA . ALA A 1 105 ? -24.147 -0.175 25.476 1.00 83.38 105 ALA A CA 1
ATOM 820 C C . ALA A 1 105 ? -25.684 -0.194 25.419 1.00 83.38 105 ALA A C 1
ATOM 822 O O . ALA A 1 105 ? -26.342 0.112 26.415 1.00 83.38 105 ALA A O 1
ATOM 823 N N . LEU A 1 106 ? -26.272 -0.589 24.285 1.00 83.94 106 LEU A N 1
ATOM 824 C CA . LEU A 1 106 ? -27.721 -0.766 24.156 1.00 83.94 106 LEU A CA 1
ATOM 825 C C . LEU A 1 106 ? -28.236 -1.908 25.043 1.00 83.94 106 LEU A C 1
ATOM 827 O O . LEU A 1 106 ? -29.269 -1.751 25.694 1.00 83.94 106 LEU A O 1
ATOM 831 N N . SER A 1 107 ? -27.500 -3.020 25.119 1.00 85.25 107 SER A N 1
ATOM 832 C CA . SER A 1 107 ? -27.818 -4.148 25.998 1.00 85.25 107 SER A CA 1
ATOM 833 C C . SER A 1 107 ? -27.770 -3.734 27.470 1.00 85.25 107 SER A C 1
ATOM 835 O O . SER A 1 107 ? -28.703 -4.016 28.220 1.00 85.25 107 SER A O 1
ATOM 837 N N . MET A 1 108 ? -26.724 -3.010 27.885 1.00 79.12 108 MET A N 1
ATOM 838 C CA . MET A 1 108 ? -26.609 -2.459 29.239 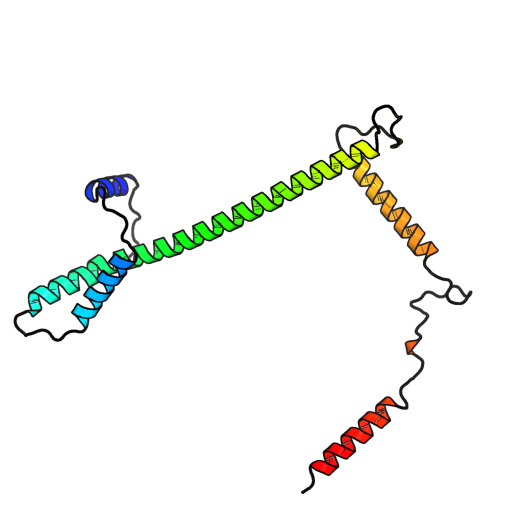1.00 79.12 108 MET A CA 1
ATOM 839 C C . MET A 1 108 ? -27.759 -1.502 29.548 1.00 79.12 108 MET A C 1
ATOM 841 O O . MET A 1 108 ? -28.365 -1.603 30.612 1.00 79.12 108 MET A O 1
ATOM 845 N N . ARG A 1 109 ? -28.119 -0.619 28.609 1.00 78.56 109 ARG A N 1
ATOM 846 C CA . ARG A 1 109 ? -29.260 0.290 28.770 1.00 78.56 109 ARG A CA 1
ATOM 847 C C . ARG A 1 109 ? -30.566 -0.473 29.003 1.00 78.56 109 ARG A C 1
ATOM 849 O O . ARG A 1 109 ? -31.318 -0.094 29.896 1.00 78.56 109 ARG A O 1
ATOM 856 N N . GLY A 1 110 ? -30.814 -1.546 28.251 1.00 81.12 110 GLY A N 1
ATOM 857 C CA . GLY A 1 110 ? -31.989 -2.401 28.444 1.00 81.12 110 GLY A CA 1
ATOM 858 C C . GLY A 1 110 ? -32.031 -3.066 29.824 1.00 81.12 110 GLY A C 1
ATOM 859 O O . GLY A 1 110 ? -33.090 -3.127 30.442 1.00 81.12 110 GLY A O 1
ATOM 860 N N . SER A 1 111 ? -30.880 -3.502 30.346 1.00 77.50 111 SER A N 1
ATOM 861 C CA . SER A 1 111 ? -30.777 -4.081 31.695 1.00 77.50 111 SER A CA 1
ATOM 862 C C . SER A 1 111 ? -30.966 -3.051 32.815 1.00 77.50 111 SER A C 1
ATOM 864 O O . SER A 1 111 ? -31.512 -3.379 33.870 1.00 77.50 111 SER A O 1
ATOM 866 N N . LEU A 1 112 ? -30.504 -1.813 32.608 1.00 73.56 112 LEU A N 1
ATOM 867 C CA . LEU A 1 112 ? -30.586 -0.727 33.594 1.00 73.56 112 LEU A CA 1
ATOM 868 C C . LEU A 1 112 ? -31.962 -0.041 33.622 1.00 73.56 112 LEU A C 1
ATOM 870 O O . LEU A 1 112 ? -32.357 0.498 34.658 1.00 73.56 112 LEU A O 1
ATOM 874 N N . SER A 1 113 ? -32.701 -0.089 32.512 1.00 74.06 113 SER A N 1
ATOM 875 C CA . SER A 1 113 ? -34.065 0.428 32.390 1.00 74.06 113 SER A CA 1
ATOM 876 C C . SER A 1 113 ? -34.928 -0.567 31.600 1.00 74.06 113 SER A C 1
ATOM 878 O O . SER A 1 113 ? -35.139 -0.396 30.396 1.00 74.06 113 SER A O 1
ATOM 880 N N . PRO A 1 114 ? -35.416 -1.636 32.259 1.00 72.56 114 PRO A N 1
ATOM 881 C CA . PRO A 1 114 ? -36.359 -2.562 31.648 1.00 72.56 114 PRO A CA 1
ATOM 882 C C . PRO A 1 114 ? -37.627 -1.796 31.262 1.00 72.56 114 PRO A C 1
ATOM 884 O O . PRO A 1 114 ? -38.176 -1.057 32.078 1.00 72.56 114 PRO A O 1
ATOM 887 N N . ASN A 1 115 ? -38.090 -1.948 30.019 1.00 70.25 115 ASN A N 1
ATOM 888 C CA . ASN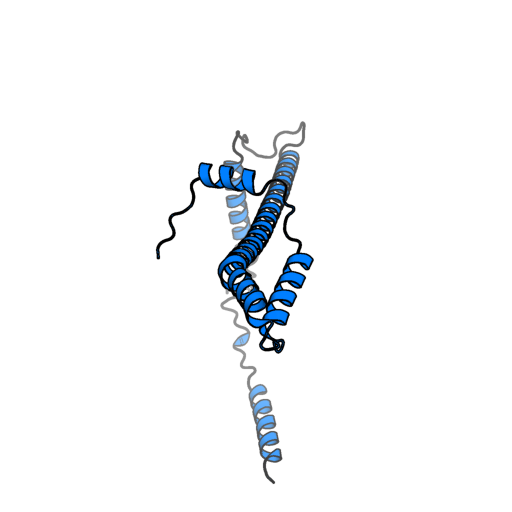 A 1 115 ? -39.279 -1.253 29.519 1.00 70.25 115 ASN A CA 1
ATOM 889 C C . ASN A 1 115 ? -40.474 -1.433 30.475 1.00 70.25 115 ASN A C 1
ATOM 891 O O . ASN A 1 115 ? -41.034 -2.524 30.564 1.00 70.25 115 ASN A O 1
ATOM 895 N N . GLY A 1 116 ? -40.880 -0.348 31.143 1.00 69.19 116 GLY A N 1
ATOM 896 C CA . GLY A 1 116 ? -42.050 -0.301 32.027 1.00 69.19 116 GLY A CA 1
ATOM 897 C C . GLY A 1 116 ? -41.759 -0.368 33.530 1.00 69.19 116 GLY A C 1
ATOM 898 O O . GLY A 1 116 ? -42.679 -0.144 34.313 1.00 69.19 116 GLY A O 1
ATOM 899 N N . GLU A 1 117 ? -40.514 -0.615 33.949 1.00 72.25 117 GLU A N 1
ATOM 900 C CA . GLU A 1 117 ? -40.113 -0.559 35.362 1.00 72.25 117 GLU A CA 1
ATOM 901 C C . GLU A 1 117 ? -39.409 0.764 35.698 1.00 72.25 117 GLU A C 1
ATOM 903 O O . GLU A 1 117 ? -38.817 1.419 34.836 1.00 72.25 117 GLU A O 1
ATOM 908 N N . ALA A 1 118 ? -39.471 1.174 36.970 1.00 67.38 118 ALA A N 1
ATOM 909 C CA . ALA A 1 118 ? -38.706 2.321 37.447 1.00 67.38 118 ALA A CA 1
ATOM 910 C C . ALA A 1 118 ? -37.203 2.058 37.248 1.00 67.38 118 ALA A C 1
ATOM 912 O O . ALA A 1 118 ? -36.716 0.964 37.541 1.00 67.38 118 ALA A O 1
ATOM 913 N N . SER A 1 119 ? -36.477 3.060 36.741 1.00 63.09 119 SER A N 1
ATOM 914 C CA . SER A 1 119 ? -35.023 2.996 36.556 1.00 63.09 119 SER A CA 1
ATOM 915 C C . SER A 1 119 ? -34.343 2.467 37.822 1.00 63.09 119 SER A C 1
ATOM 917 O O . SER A 1 119 ? -34.578 2.980 38.917 1.00 63.09 119 SER A O 1
ATOM 919 N N . LYS A 1 120 ? -33.478 1.455 37.678 1.00 67.44 120 LYS A N 1
ATOM 920 C CA . LYS A 1 120 ? -32.674 0.934 38.799 1.00 67.44 120 LYS A CA 1
ATOM 921 C C . LYS A 1 120 ? -31.497 1.845 39.148 1.00 67.44 120 LYS A C 1
ATOM 923 O O . LYS A 1 120 ? -30.840 1.636 40.164 1.00 67.44 120 LYS A O 1
ATOM 928 N N . VAL A 1 121 ? -31.222 2.842 38.309 1.00 62.09 121 VAL A N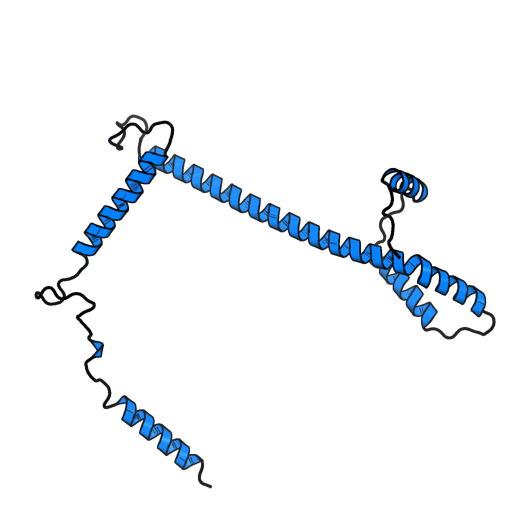 1
ATOM 929 C CA . VAL A 1 121 ? -30.213 3.869 38.565 1.00 62.09 121 VAL A CA 1
ATOM 930 C C . VAL A 1 121 ? -30.880 4.996 39.367 1.00 62.09 121 VAL A C 1
ATOM 932 O O . VAL A 1 121 ? -31.874 5.545 38.890 1.00 62.09 121 VAL A O 1
ATOM 935 N N . PRO A 1 122 ? -30.365 5.359 40.560 1.00 65.31 122 PRO A N 1
ATOM 936 C CA . PRO A 1 122 ? -31.020 6.298 41.480 1.00 65.31 122 PRO A CA 1
ATOM 937 C C . PRO A 1 122 ? -30.934 7.776 41.051 1.00 65.31 122 PRO A C 1
ATOM 939 O O . PRO A 1 122 ? -31.273 8.661 41.833 1.00 65.31 122 PRO A O 1
ATOM 942 N N . PHE A 1 123 ? -30.471 8.060 39.833 1.00 65.69 123 PHE A N 1
ATOM 943 C CA . PHE A 1 123 ? -30.358 9.403 39.271 1.00 65.69 123 PHE A CA 1
ATOM 944 C C . PHE A 1 123 ? -30.734 9.406 37.782 1.00 65.69 123 PHE A C 1
ATOM 946 O O . PHE A 1 123 ? -30.597 8.395 37.092 1.00 65.69 123 PHE A O 1
ATOM 953 N N . GLU A 1 124 ? -31.205 10.554 37.289 1.00 63.03 124 GLU A N 1
ATOM 954 C CA . GLU A 1 124 ? -31.532 10.778 35.877 1.00 63.03 124 GLU A CA 1
ATOM 955 C C . GLU A 1 124 ? -30.264 10.633 35.019 1.00 63.03 124 GLU A C 1
ATOM 957 O O . GLU A 1 124 ? -29.309 11.405 35.145 1.00 63.03 124 GLU A O 1
ATOM 962 N N . LEU A 1 125 ? -30.245 9.639 34.131 1.00 59.78 125 LEU A N 1
ATOM 963 C CA . LEU A 1 125 ? -29.250 9.546 33.065 1.00 59.78 125 LEU A CA 1
ATOM 964 C C . LEU A 1 125 ? -29.554 10.654 32.045 1.00 59.78 125 LEU A C 1
ATOM 966 O O . LEU A 1 125 ? -30.357 10.459 31.136 1.00 59.78 125 LEU A O 1
ATOM 970 N N . GLY A 1 126 ? -28.945 11.829 32.219 1.00 60.81 126 GLY A N 1
ATOM 971 C CA . GLY A 1 126 ? -28.968 12.895 31.210 1.00 60.81 126 GLY A CA 1
ATOM 972 C C . GLY A 1 126 ? -28.341 12.457 29.874 1.00 60.81 126 GLY A C 1
ATOM 973 O O . GLY A 1 126 ? -27.871 11.330 29.729 1.00 60.81 126 GLY A O 1
ATOM 974 N N . GLU A 1 127 ? -28.291 13.359 28.884 1.00 59.16 127 GLU A N 1
ATOM 975 C CA . GLU A 1 127 ? -27.794 13.074 27.517 1.00 59.16 127 GLU A CA 1
ATOM 976 C C . GLU A 1 127 ? -26.361 12.505 27.440 1.00 59.16 127 GLU A C 1
ATOM 978 O O . GLU A 1 127 ? -25.957 11.977 26.403 1.00 59.16 127 GLU A O 1
ATOM 983 N N . THR A 1 128 ? -25.578 12.573 28.516 1.00 57.75 128 THR A N 1
ATOM 984 C CA . THR A 1 128 ? -24.204 12.076 28.565 1.00 57.75 128 THR A CA 1
ATOM 985 C C . THR A 1 128 ? -24.083 10.892 29.524 1.00 57.75 128 THR A C 1
ATOM 987 O O . THR A 1 128 ? -24.371 10.989 30.709 1.00 57.75 128 THR A O 1
ATOM 990 N N . LEU A 1 129 ? -23.607 9.752 29.011 1.00 63.69 129 LEU A N 1
ATOM 991 C CA . LEU A 1 129 ? -23.281 8.543 29.790 1.00 63.69 129 LEU A CA 1
ATOM 992 C C . LEU A 1 129 ? -22.096 8.741 30.753 1.00 63.69 129 LEU A C 1
ATOM 994 O O . LEU A 1 129 ? -21.866 7.908 31.627 1.00 63.69 129 LEU A O 1
ATOM 998 N N . THR A 1 130 ? -21.343 9.830 30.597 1.00 69.31 130 THR A N 1
ATOM 999 C CA . THR A 1 130 ? -20.104 10.114 31.330 1.00 69.31 130 THR A CA 1
ATOM 1000 C C . THR A 1 130 ? -20.267 10.065 32.854 1.00 69.31 130 THR A C 1
ATOM 1002 O O . THR A 1 130 ? -19.509 9.331 33.481 1.00 69.31 130 THR A O 1
ATOM 1005 N N . PRO A 1 131 ? -21.282 10.705 33.475 1.00 68.56 131 PRO A N 1
ATOM 1006 C CA . PRO A 1 131 ? -21.430 10.681 34.932 1.00 68.56 131 PRO A CA 1
ATOM 1007 C C . PRO A 1 131 ? -21.727 9.280 35.485 1.00 68.56 131 PRO A C 1
ATOM 1009 O O . PRO A 1 131 ? -21.306 8.943 36.588 1.00 68.56 131 PRO A O 1
ATOM 1012 N N . ALA A 1 132 ? -22.429 8.440 34.718 1.00 67.31 132 ALA A N 1
ATOM 1013 C CA . ALA A 1 132 ? -22.715 7.065 35.118 1.00 67.31 132 ALA A CA 1
ATOM 1014 C C . ALA A 1 132 ? -21.483 6.156 34.996 1.00 67.31 132 ALA A C 1
ATOM 1016 O O . ALA A 1 132 ? -21.283 5.283 35.839 1.00 67.31 132 ALA A O 1
ATOM 1017 N N . VAL A 1 133 ? -20.640 6.381 33.982 1.00 72.75 133 VAL A N 1
ATOM 1018 C CA . VAL A 1 133 ? -19.346 5.695 33.843 1.00 72.75 133 VAL A CA 1
ATOM 1019 C C . VAL A 1 133 ? -18.403 6.094 34.980 1.00 72.75 133 VAL A C 1
ATOM 1021 O O . VAL A 1 133 ? -17.824 5.212 35.608 1.00 72.75 133 VAL A O 1
ATOM 1024 N N . ASP A 1 134 ? -18.314 7.384 35.309 1.00 73.31 134 ASP A N 1
ATOM 1025 C CA . ASP A 1 134 ? -17.496 7.869 36.429 1.00 73.31 134 ASP A CA 1
ATOM 1026 C C . ASP A 1 134 ? -17.980 7.299 37.770 1.00 73.31 134 ASP A C 1
ATOM 1028 O O . ASP A 1 134 ? -17.178 6.882 38.607 1.00 73.31 134 ASP A O 1
ATOM 1032 N N . TRP A 1 135 ? -19.300 7.204 37.965 1.00 81.56 135 TRP A N 1
ATOM 1033 C CA . TRP A 1 135 ? -19.869 6.548 39.142 1.00 81.56 135 TRP A CA 1
ATOM 1034 C C . TRP A 1 135 ? -19.507 5.058 39.208 1.00 81.56 135 TRP A C 1
ATOM 1036 O O . TRP A 1 135 ? -19.093 4.584 40.266 1.00 81.56 135 TRP A O 1
ATOM 1046 N N . LEU A 1 136 ? -19.609 4.322 38.093 1.00 77.81 136 LEU A N 1
ATOM 1047 C CA . LEU A 1 136 ? -19.237 2.904 38.037 1.00 77.81 136 LEU A CA 1
ATOM 1048 C C . LEU A 1 136 ? -17.748 2.690 38.332 1.00 77.81 136 LEU A C 1
ATOM 1050 O O . LEU A 1 136 ? -17.418 1.778 39.085 1.00 77.81 136 LEU A O 1
ATOM 1054 N N . ILE A 1 137 ? -16.863 3.537 37.796 1.00 77.69 137 ILE A N 1
ATOM 1055 C CA . ILE A 1 137 ? -15.419 3.486 38.076 1.00 77.69 137 ILE A CA 1
ATOM 1056 C C . ILE A 1 137 ? -15.165 3.653 39.577 1.00 77.69 137 ILE A C 1
ATOM 1058 O O . ILE A 1 137 ? -14.476 2.832 40.181 1.00 77.69 137 ILE A O 1
ATOM 1062 N N . ASN A 1 138 ? -15.772 4.669 40.194 1.00 83.62 138 ASN A N 1
ATOM 1063 C CA . ASN A 1 138 ? -15.623 4.913 41.629 1.00 83.62 138 ASN A CA 1
ATOM 1064 C C . ASN A 1 138 ? -16.177 3.753 42.466 1.00 83.62 138 ASN A C 1
ATOM 1066 O O . ASN A 1 138 ? -15.560 3.347 43.449 1.00 83.62 138 ASN A O 1
ATOM 1070 N N . ARG A 1 139 ? -17.319 3.184 42.063 1.00 84.56 139 ARG A N 1
ATOM 1071 C CA . ARG A 1 139 ? -17.939 2.073 42.786 1.00 84.56 139 ARG A CA 1
ATOM 1072 C C . ARG A 1 139 ? -17.122 0.787 42.690 1.00 84.56 139 ARG A C 1
ATOM 1074 O O . ARG A 1 139 ? -17.036 0.061 43.674 1.00 84.56 139 ARG A O 1
ATOM 1081 N N . VAL A 1 140 ? -16.522 0.501 41.535 1.00 87.25 140 VAL A N 1
ATOM 1082 C CA . VAL A 1 140 ? -15.607 -0.640 41.381 1.00 87.25 140 VAL A CA 1
ATOM 1083 C C . VAL A 1 140 ? -14.376 -0.450 42.261 1.00 87.25 140 VAL A C 1
ATOM 1085 O O . VAL A 1 140 ? -14.041 -1.369 42.997 1.00 87.25 140 VAL A O 1
ATOM 1088 N N . ALA A 1 141 ? -13.779 0.745 42.279 1.00 85.88 141 ALA A N 1
ATOM 1089 C CA . ALA A 1 141 ? -12.638 1.034 43.147 1.00 85.88 141 ALA A CA 1
ATOM 1090 C C . ALA A 1 141 ? -12.968 0.837 44.642 1.00 85.88 141 ALA A C 1
ATOM 1092 O O . ALA A 1 141 ? -12.172 0.274 45.388 1.00 85.88 141 ALA A O 1
ATOM 1093 N N . GLU A 1 142 ? -14.163 1.243 45.083 1.00 89.81 142 GLU A N 1
ATOM 1094 C CA . GLU A 1 142 ? -14.636 1.010 46.455 1.00 89.81 142 GLU A CA 1
ATOM 1095 C C . GLU A 1 142 ? -14.810 -0.488 46.766 1.00 89.81 142 GLU A C 1
ATOM 1097 O O . GLU A 1 142 ? -14.412 -0.962 47.833 1.00 89.81 142 GLU A O 1
ATOM 1102 N N . LEU A 1 143 ? -15.387 -1.250 45.832 1.00 88.69 143 LEU A N 1
ATOM 1103 C CA . LEU A 1 143 ? -15.583 -2.692 45.989 1.00 88.69 143 LEU A CA 1
ATOM 1104 C C . LEU A 1 143 ? -14.256 -3.454 45.982 1.00 88.69 143 LEU A C 1
ATOM 1106 O O . LEU A 1 143 ? -14.095 -4.373 46.776 1.00 88.69 143 LEU A O 1
ATOM 1110 N N . GLU A 1 144 ? -13.305 -3.066 45.134 1.00 87.19 144 GLU A N 1
ATOM 1111 C CA . GLU A 1 144 ? -11.952 -3.626 45.119 1.00 87.19 144 GLU A CA 1
ATOM 1112 C C . GLU A 1 144 ? -11.210 -3.324 46.423 1.00 87.19 144 GLU A C 1
ATOM 1114 O O . GLU A 1 144 ? -10.552 -4.214 46.957 1.00 87.19 144 GLU A O 1
ATOM 1119 N N . ALA A 1 145 ? -11.370 -2.122 46.986 1.00 86.31 145 ALA A N 1
ATOM 1120 C CA . ALA A 1 145 ? -10.811 -1.780 48.292 1.00 86.31 145 ALA A CA 1
ATOM 1121 C C . ALA A 1 145 ? -11.440 -2.612 49.422 1.00 86.31 145 ALA A C 1
ATOM 1123 O O . ALA A 1 145 ? -10.726 -3.158 50.258 1.00 86.31 145 ALA A O 1
ATOM 1124 N N . THR A 1 146 ? -12.767 -2.772 49.410 1.00 86.31 146 THR A N 1
ATOM 1125 C CA . THR A 1 146 ? -13.486 -3.608 50.388 1.00 86.31 146 THR A CA 1
ATOM 1126 C C . THR A 1 146 ? -13.080 -5.076 50.260 1.00 86.31 146 THR A C 1
ATOM 1128 O O . THR A 1 146 ? -12.932 -5.776 51.257 1.00 86.31 146 THR A O 1
ATOM 1131 N N . LEU A 1 147 ? -12.891 -5.557 49.029 1.00 85.88 147 LEU A N 1
ATOM 1132 C CA . LEU A 1 147 ? -12.433 -6.914 48.775 1.00 85.88 147 LEU A CA 1
ATOM 1133 C C . LEU A 1 147 ? -10.989 -7.094 49.241 1.00 85.88 147 LEU A C 1
ATOM 1135 O O . LEU A 1 147 ? -10.709 -8.099 49.875 1.00 85.88 147 LEU A O 1
ATOM 1139 N N . ALA A 1 148 ? -10.085 -6.150 48.977 1.00 79.94 148 ALA A N 1
ATOM 1140 C CA . ALA A 1 148 ? -8.709 -6.219 49.468 1.00 79.94 148 ALA A CA 1
ATOM 1141 C C . ALA A 1 148 ? -8.661 -6.330 51.002 1.00 79.94 148 ALA A C 1
ATOM 1143 O O . ALA A 1 148 ? -7.968 -7.203 51.511 1.00 79.94 148 ALA A O 1
ATOM 1144 N N . ASP A 1 149 ? -9.472 -5.535 51.704 1.00 79.19 149 ASP A N 1
ATOM 1145 C CA . ASP A 1 149 ? -9.618 -5.574 53.167 1.00 79.19 149 ASP A CA 1
ATOM 1146 C C . ASP A 1 149 ? -10.202 -6.916 53.655 1.00 79.19 149 ASP A C 1
ATOM 1148 O O . ASP A 1 149 ? -9.719 -7.520 54.607 1.00 79.19 149 ASP A O 1
ATOM 1152 N N . ALA A 1 150 ? -11.205 -7.451 52.950 1.00 79.62 150 ALA A N 1
ATOM 1153 C CA . ALA A 1 150 ? -11.843 -8.723 53.299 1.00 79.62 150 ALA A CA 1
ATOM 1154 C C . ALA A 1 150 ? -11.019 -9.970 52.923 1.00 79.62 150 ALA A C 1
ATOM 1156 O O . ALA A 1 150 ? -11.237 -11.045 53.485 1.00 79.62 150 ALA A O 1
ATOM 1157 N N . THR A 1 151 ? -10.129 -9.858 51.933 1.00 72.50 151 THR A N 1
ATOM 1158 C CA . THR A 1 151 ? -9.342 -10.981 51.397 1.00 72.50 151 THR A CA 1
ATOM 1159 C C . THR A 1 151 ? -7.930 -11.014 51.960 1.00 72.50 151 THR A C 1
ATOM 1161 O O . THR A 1 151 ? -7.211 -11.957 51.645 1.00 72.50 151 THR A O 1
ATOM 1164 N N . GLU A 1 152 ? -7.519 -10.045 52.781 1.00 59.94 152 GLU A N 1
ATOM 1165 C CA . GLU A 1 152 ? -6.319 -10.178 53.600 1.00 59.94 152 GLU A CA 1
ATOM 1166 C C . GLU A 1 152 ? -6.631 -11.219 54.687 1.00 59.94 152 GLU A C 1
ATOM 1168 O O . GLU A 1 152 ? -7.339 -10.923 55.652 1.00 59.94 152 GLU A O 1
ATOM 1173 N N . PRO A 1 153 ? -6.226 -12.495 54.519 1.00 56.66 153 PRO A N 1
ATOM 1174 C CA . PRO A 1 153 ? -6.542 -13.499 55.512 1.00 56.66 153 PRO A CA 1
ATOM 1175 C C . PRO A 1 153 ? -5.680 -13.154 56.718 1.00 56.66 153 PRO A C 1
ATOM 1177 O O . PRO A 1 153 ? -4.469 -12.988 56.576 1.00 56.66 153 PRO A O 1
ATOM 1180 N N . ASP A 1 154 ? -6.275 -13.086 57.901 1.00 58.03 154 ASP A N 1
ATOM 1181 C CA . ASP A 1 154 ? -5.522 -13.160 59.146 1.00 58.03 154 ASP A CA 1
ATOM 1182 C C . ASP A 1 154 ? -4.890 -14.562 59.206 1.00 58.03 154 ASP A C 1
ATOM 1184 O O . ASP A 1 154 ? -5.487 -15.525 59.689 1.00 58.03 154 ASP A O 1
ATOM 1188 N N . VAL A 1 155 ? -3.731 -14.715 58.553 1.00 59.31 155 VAL A N 1
ATOM 1189 C CA . VAL A 1 155 ? -3.117 -16.016 58.240 1.00 59.31 155 VAL A CA 1
ATOM 1190 C C . VAL A 1 155 ? -2.690 -16.744 59.521 1.00 59.31 155 VAL A C 1
ATOM 1192 O O . VAL A 1 155 ? -2.441 -17.950 59.493 1.00 59.31 155 VAL A O 1
ATOM 1195 N N . ASP A 1 156 ? -2.616 -16.033 60.650 1.00 62.53 156 ASP A N 1
ATOM 1196 C CA . ASP A 1 156 ? -2.183 -16.565 61.938 1.00 62.53 156 ASP A CA 1
ATOM 1197 C C . ASP A 1 156 ? -2.938 -16.040 63.178 1.00 62.53 156 ASP A C 1
ATOM 1199 O O . ASP A 1 156 ? -2.592 -16.448 64.289 1.00 62.53 156 ASP A O 1
ATOM 1203 N N . GLY A 1 157 ? -3.963 -15.190 63.045 1.00 60.09 157 GLY A N 1
ATOM 1204 C CA . GLY A 1 157 ? -4.647 -14.604 64.207 1.00 60.09 157 GLY A CA 1
ATOM 1205 C C . GLY A 1 157 ? -3.896 -13.425 64.842 1.00 60.09 157 GLY A C 1
ATOM 1206 O O . GLY A 1 157 ? -4.272 -12.983 65.932 1.00 60.09 157 GLY A O 1
ATOM 1207 N N . ALA A 1 158 ? -2.782 -12.983 64.245 1.00 61.50 158 ALA A N 1
ATOM 1208 C CA . ALA A 1 158 ? -1.844 -12.030 64.838 1.00 61.50 158 ALA A CA 1
ATOM 1209 C C . ALA A 1 158 ? -1.700 -10.722 64.041 1.00 61.50 158 ALA A C 1
ATOM 1211 O O . ALA A 1 158 ? -0.871 -9.887 64.413 1.00 61.50 158 ALA A O 1
ATOM 1212 N N . GLY A 1 159 ? -2.489 -10.520 62.978 1.00 61.03 159 GLY A N 1
ATOM 1213 C CA . GLY A 1 159 ? -2.493 -9.268 62.212 1.00 61.03 159 GLY A CA 1
ATOM 1214 C C . GLY A 1 159 ? -1.230 -9.030 61.375 1.00 61.03 159 GLY A C 1
ATOM 1215 O O . GLY A 1 159 ? -0.872 -7.878 61.130 1.00 61.03 159 GLY A O 1
ATOM 1216 N N . ARG A 1 160 ? -0.532 -10.095 60.958 1.00 59.28 160 ARG A N 1
ATOM 1217 C CA . ARG A 1 160 ? 0.649 -9.997 60.085 1.00 59.28 160 ARG A CA 1
ATOM 1218 C C . ARG A 1 160 ? 0.263 -10.157 58.620 1.00 59.28 160 ARG A C 1
ATOM 1220 O O . ARG A 1 160 ? -0.429 -11.100 58.247 1.00 59.28 160 ARG A O 1
ATOM 1227 N N . THR A 1 161 ? 0.746 -9.244 57.783 1.00 62.66 161 THR A N 1
ATOM 1228 C CA . THR A 1 161 ? 0.463 -9.254 56.340 1.00 62.66 161 THR A CA 1
ATOM 1229 C C . THR A 1 161 ? 1.201 -10.403 55.642 1.00 62.66 161 THR A C 1
ATOM 1231 O O . THR A 1 161 ? 2.245 -10.879 56.099 1.00 62.66 161 THR A O 1
ATOM 1234 N N . TYR A 1 162 ? 0.708 -10.836 54.477 1.00 57.75 162 TYR A N 1
ATOM 1235 C CA . TYR A 1 162 ? 1.329 -11.907 53.676 1.00 57.75 162 TYR A CA 1
ATOM 1236 C C . TYR A 1 162 ? 2.790 -11.608 53.274 1.00 57.75 162 TYR A C 1
ATOM 1238 O O . TYR A 1 162 ? 3.543 -12.525 52.960 1.00 57.75 162 TYR A O 1
ATOM 1246 N N . GLN A 1 163 ? 3.204 -10.334 53.289 1.00 57.97 163 GLN A N 1
ATOM 1247 C CA . GLN A 1 163 ? 4.589 -9.922 53.037 1.00 57.97 163 GLN A CA 1
ATOM 1248 C C . GLN A 1 163 ? 5.526 -10.193 54.224 1.00 57.97 163 GLN A C 1
ATOM 1250 O O . GLN A 1 163 ? 6.720 -10.409 54.014 1.00 57.97 163 GLN A O 1
ATOM 1255 N N . GLU A 1 164 ? 5.010 -10.223 55.456 1.00 60.09 164 GLU A N 1
ATOM 1256 C CA . GLU A 1 164 ? 5.783 -10.598 56.648 1.00 60.09 164 GLU A CA 1
ATOM 1257 C C . GLU A 1 164 ? 5.884 -12.117 56.819 1.00 60.09 164 GLU A C 1
ATOM 1259 O O . GLU A 1 164 ? 6.853 -12.624 57.395 1.00 60.09 164 GLU A O 1
ATOM 1264 N N . TYR A 1 165 ? 4.927 -12.868 56.271 1.00 56.75 165 TYR A N 1
ATOM 1265 C CA . TYR A 1 165 ? 5.014 -14.319 56.193 1.00 56.75 165 TYR A CA 1
ATOM 1266 C C . TYR A 1 165 ? 5.962 -14.722 55.056 1.00 56.75 165 TYR A C 1
ATOM 1268 O O . TYR A 1 165 ? 5.550 -14.972 53.927 1.00 56.75 165 TYR A O 1
ATOM 1276 N N . ASN A 1 166 ? 7.264 -14.787 55.350 1.00 58.78 166 ASN A N 1
ATOM 1277 C CA . ASN A 1 166 ? 8.265 -15.360 54.451 1.00 58.78 166 ASN A CA 1
ATOM 1278 C C . ASN A 1 166 ? 8.488 -16.853 54.780 1.00 58.78 166 ASN A C 1
ATOM 1280 O O . ASN A 1 166 ? 9.375 -17.174 55.577 1.00 58.78 166 ASN A O 1
ATOM 1284 N N . PRO A 1 167 ? 7.749 -17.804 54.172 1.00 56.12 167 PRO A N 1
ATOM 1285 C CA . PRO A 1 167 ? 7.995 -19.235 54.366 1.00 56.12 167 PRO A CA 1
ATOM 1286 C C . PRO A 1 167 ? 9.345 -19.687 53.778 1.00 56.12 167 PRO A C 1
ATOM 1288 O O . PRO A 1 167 ? 9.783 -20.808 54.041 1.00 56.12 167 PRO A O 1
ATOM 1291 N N . GLY A 1 168 ? 10.015 -18.824 53.002 1.00 55.84 168 GLY A N 1
ATOM 1292 C CA . GLY A 1 168 ? 11.291 -19.077 52.337 1.00 55.84 168 GLY A CA 1
ATOM 1293 C C . GLY A 1 168 ? 12.541 -18.857 53.194 1.00 55.84 168 GLY A C 1
ATOM 1294 O O . GLY A 1 168 ? 13.634 -19.117 52.704 1.00 55.84 168 GLY A O 1
ATOM 1295 N N . SER A 1 169 ? 12.423 -18.416 54.454 1.00 53.00 169 SER A N 1
ATOM 1296 C CA . SER A 1 169 ? 13.577 -18.317 55.369 1.00 53.00 169 SER A CA 1
ATOM 1297 C C . SER A 1 169 ? 13.846 -19.595 56.170 1.00 53.00 169 SER A C 1
ATOM 1299 O O . SER A 1 169 ? 14.811 -19.659 56.932 1.00 53.00 169 SER A O 1
ATOM 1301 N N . ARG A 1 170 ? 13.042 -20.653 55.986 1.00 55.00 170 ARG A N 1
ATOM 1302 C CA . ARG A 1 170 ? 13.482 -21.994 56.376 1.00 55.00 170 ARG A CA 1
ATOM 1303 C C . ARG A 1 170 ? 14.582 -22.411 55.409 1.00 55.00 170 ARG A C 1
ATOM 1305 O O . ARG A 1 170 ? 14.293 -22.819 54.290 1.00 55.00 170 ARG A O 1
ATOM 1312 N N . ASP A 1 171 ? 15.827 -22.299 55.864 1.00 59.34 171 ASP A N 1
ATOM 1313 C CA . ASP A 1 171 ? 17.024 -22.830 55.213 1.00 59.34 171 ASP A CA 1
ATOM 1314 C C . ASP A 1 171 ? 16.821 -24.304 54.815 1.00 59.34 171 ASP A C 1
ATOM 1316 O O . ASP A 1 171 ? 17.093 -25.236 55.570 1.00 59.34 171 ASP A O 1
ATOM 1320 N N . LEU A 1 172 ? 16.347 -24.535 53.590 1.00 55.88 172 LEU A N 1
ATOM 1321 C CA . LEU A 1 172 ? 16.245 -25.860 52.967 1.00 55.88 172 LEU A CA 1
ATOM 1322 C C . LEU A 1 172 ? 17.582 -26.292 52.325 1.00 55.88 172 LEU A C 1
ATOM 1324 O O . LEU A 1 172 ? 17.637 -27.238 51.537 1.00 55.88 172 LEU A O 1
ATOM 1328 N N . HIS A 1 173 ? 18.686 -25.611 52.648 1.00 57.12 173 HIS A N 1
ATOM 1329 C CA . HIS A 1 173 ? 19.974 -25.746 51.969 1.00 57.12 173 HIS A CA 1
ATOM 1330 C C . HIS A 1 173 ? 21.019 -26.754 52.498 1.00 57.12 173 HIS A C 1
ATOM 1332 O O . HIS A 1 173 ? 22.141 -26.702 52.003 1.00 57.12 173 HIS A O 1
ATOM 1338 N N . PRO A 1 174 ? 20.729 -27.767 53.342 1.00 60.31 174 PRO A N 1
ATOM 1339 C CA . PRO A 1 174 ? 21.703 -28.851 53.524 1.00 60.31 174 PRO A CA 1
ATOM 1340 C C . PRO A 1 174 ? 21.829 -29.772 52.289 1.00 60.31 174 PRO A C 1
ATOM 1342 O O . PRO A 1 174 ? 22.909 -30.272 51.987 1.00 60.31 174 PRO A O 1
ATOM 1345 N N . GLY A 1 175 ? 20.736 -30.007 51.547 1.00 65.69 175 GLY A N 1
ATOM 1346 C CA . GLY A 1 175 ? 20.701 -31.034 50.488 1.00 65.69 175 GLY A CA 1
ATOM 1347 C C . GLY A 1 175 ? 21.183 -30.578 49.105 1.00 65.69 175 GLY A C 1
ATOM 1348 O O . GLY A 1 175 ? 21.795 -31.352 48.366 1.00 65.69 175 GLY A O 1
ATOM 1349 N N . ALA A 1 176 ? 20.933 -29.318 48.741 1.00 68.69 176 ALA A N 1
ATOM 1350 C CA . ALA A 1 176 ? 21.210 -28.815 47.391 1.00 68.69 176 ALA A CA 1
ATOM 1351 C C . ALA A 1 176 ? 22.714 -28.624 47.118 1.00 68.69 176 ALA A C 1
ATOM 1353 O O . ALA A 1 176 ? 23.176 -28.882 46.004 1.00 68.69 176 ALA A O 1
ATOM 1354 N N . GLU A 1 177 ? 23.497 -28.224 48.125 1.00 74.44 177 GLU A N 1
ATOM 1355 C CA . GLU A 1 177 ? 24.958 -28.164 47.997 1.00 74.44 177 GLU A CA 1
ATOM 1356 C C . GLU A 1 177 ? 25.589 -29.556 47.900 1.00 74.44 177 GLU A C 1
ATOM 1358 O O . GLU A 1 177 ? 26.490 -29.763 47.084 1.00 74.44 177 GLU A O 1
ATOM 1363 N N . ALA A 1 178 ? 25.080 -30.535 48.657 1.00 76.44 178 ALA A N 1
ATOM 1364 C CA . ALA A 1 178 ? 25.572 -31.910 48.605 1.00 76.44 178 ALA A CA 1
ATOM 1365 C C . ALA A 1 178 ? 25.415 -32.520 47.198 1.00 76.44 178 ALA A C 1
ATOM 1367 O O . ALA A 1 178 ? 26.359 -33.117 46.674 1.00 76.44 178 ALA A O 1
ATOM 1368 N N . ALA A 1 179 ? 24.272 -32.292 46.541 1.00 76.25 179 ALA A N 1
ATOM 1369 C CA . ALA A 1 179 ? 24.028 -32.754 45.173 1.00 76.25 179 ALA A CA 1
ATOM 1370 C C . ALA A 1 179 ? 24.963 -32.086 44.145 1.00 76.25 179 ALA A C 1
ATOM 1372 O O . ALA A 1 179 ? 25.512 -32.757 43.268 1.00 76.25 179 ALA A O 1
ATOM 1373 N N . ARG A 1 180 ? 25.212 -30.775 44.280 1.00 82.44 180 ARG A N 1
ATOM 1374 C CA . ARG A 1 180 ? 26.150 -30.041 43.409 1.00 82.44 180 ARG A CA 1
ATOM 1375 C C . ARG A 1 180 ? 27.596 -30.506 43.588 1.00 82.44 180 ARG A C 1
ATOM 1377 O O . ARG A 1 180 ? 28.347 -30.517 42.615 1.00 82.44 180 ARG A O 1
ATOM 1384 N N . ARG A 1 181 ? 27.984 -30.909 44.803 1.00 83.25 181 ARG A N 1
ATOM 1385 C CA . ARG A 1 181 ? 29.318 -31.456 45.091 1.00 83.25 181 ARG A CA 1
ATOM 1386 C C . ARG A 1 181 ? 29.517 -32.836 44.464 1.00 83.25 181 ARG A C 1
ATOM 1388 O O . ARG A 1 181 ? 30.567 -33.088 43.886 1.00 83.25 181 ARG A O 1
ATOM 1395 N N . MET A 1 182 ? 28.503 -33.703 44.525 1.00 85.38 182 MET A N 1
ATOM 1396 C CA . MET A 1 182 ? 28.570 -35.038 43.917 1.00 85.38 182 MET A CA 1
ATOM 1397 C C . MET A 1 182 ? 28.696 -34.990 42.390 1.00 85.38 182 MET A C 1
ATOM 1399 O O . MET A 1 182 ? 29.464 -35.762 41.824 1.00 85.38 182 MET A O 1
ATOM 1403 N N . LEU A 1 183 ? 27.982 -34.075 41.727 1.00 86.06 183 LEU A N 1
ATOM 1404 C CA . LEU A 1 183 ? 28.054 -33.931 40.269 1.00 86.06 183 LEU A CA 1
ATOM 1405 C C . LEU A 1 183 ? 29.429 -33.448 39.795 1.00 86.06 183 LEU A C 1
ATOM 1407 O O . LEU A 1 183 ? 29.927 -33.948 38.793 1.00 86.06 183 LEU A O 1
ATOM 1411 N N . ARG A 1 184 ? 30.062 -32.537 40.542 1.00 88.88 184 ARG A N 1
ATOM 1412 C CA . ARG A 1 184 ? 31.383 -31.995 40.195 1.00 88.88 184 ARG A CA 1
ATOM 1413 C C . ARG A 1 184 ? 32.480 -33.059 40.283 1.00 88.88 184 ARG A C 1
ATOM 1415 O O . ARG A 1 184 ? 33.197 -33.277 39.319 1.00 88.88 184 ARG A O 1
ATOM 1422 N N . ASN A 1 185 ? 32.493 -33.828 41.374 1.00 88.38 185 ASN A N 1
ATOM 1423 C CA . ASN A 1 185 ? 33.452 -34.924 41.559 1.00 88.38 185 ASN A CA 1
ATOM 1424 C C . ASN A 1 185 ? 33.339 -36.016 40.480 1.00 88.38 185 ASN A C 1
ATOM 1426 O O . ASN A 1 185 ? 34.309 -36.720 40.215 1.00 88.38 185 ASN A O 1
ATOM 1430 N N . ARG A 1 186 ? 32.150 -36.198 39.889 1.00 85.69 186 ARG A N 1
ATOM 1431 C CA . ARG A 1 186 ? 31.941 -37.171 38.813 1.00 85.69 1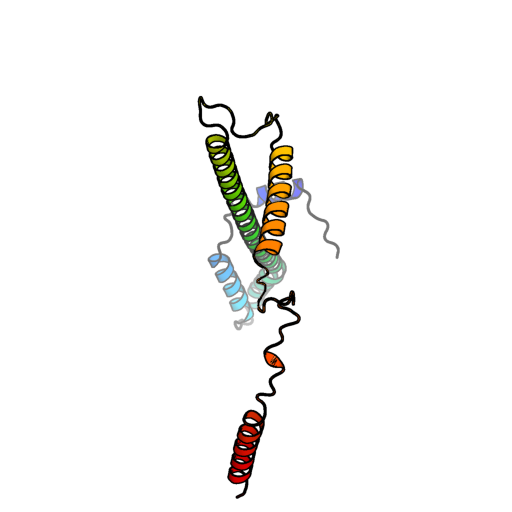86 ARG A CA 1
ATOM 1432 C C . ARG A 1 186 ? 32.536 -36.697 37.488 1.00 85.69 186 ARG A C 1
ATOM 1434 O O . ARG A 1 186 ? 33.118 -37.511 36.787 1.00 85.69 186 ARG A O 1
ATOM 1441 N N . GLN A 1 187 ? 32.417 -35.407 37.179 1.00 87.44 187 GLN A N 1
ATOM 1442 C CA . GLN A 1 187 ? 33.024 -34.815 35.983 1.00 87.44 187 GLN A CA 1
ATOM 1443 C C . GLN A 1 187 ? 34.554 -34.859 36.063 1.00 87.44 187 GLN A C 1
ATOM 1445 O O . GLN A 1 187 ? 35.197 -35.306 35.121 1.00 87.44 187 GLN A O 1
ATOM 1450 N N . ASP A 1 188 ? 35.122 -34.532 37.227 1.00 87.81 188 ASP A N 1
ATOM 1451 C CA . ASP A 1 188 ? 36.577 -34.563 37.435 1.00 87.81 188 ASP A CA 1
ATOM 1452 C C . ASP A 1 188 ? 37.163 -35.988 37.292 1.00 87.81 188 ASP A C 1
ATOM 1454 O O . ASP A 1 188 ? 38.297 -36.169 36.847 1.00 87.81 188 ASP A O 1
ATOM 1458 N N . ALA A 1 189 ? 36.384 -37.021 37.636 1.00 84.81 189 ALA A N 1
ATOM 1459 C CA . ALA A 1 189 ? 36.789 -38.420 37.484 1.00 84.81 189 ALA A CA 1
ATOM 1460 C C . ALA A 1 189 ? 36.744 -38.921 36.027 1.00 84.81 189 ALA A C 1
ATOM 1462 O O . ALA A 1 189 ? 37.439 -39.879 35.699 1.00 84.81 189 ALA A O 1
ATOM 1463 N N . GLU A 1 190 ? 35.938 -38.300 35.162 1.00 85.81 190 GLU A N 1
ATOM 1464 C CA . GLU A 1 190 ? 35.817 -38.669 33.744 1.00 85.81 190 GLU A CA 1
ATOM 1465 C C . GLU A 1 190 ? 36.895 -37.991 32.867 1.00 85.81 190 GLU A C 1
ATOM 1467 O O . GLU A 1 190 ? 37.168 -38.465 31.766 1.00 85.81 190 GLU A O 1
ATOM 1472 N N . GLU A 1 191 ? 37.562 -36.936 33.357 1.00 84.75 191 GLU A N 1
ATOM 1473 C CA . GLU A 1 191 ? 38.578 -36.164 32.614 1.00 84.75 191 GLU A CA 1
ATOM 1474 C C . GLU A 1 191 ? 40.043 -36.561 32.901 1.00 84.75 191 GLU A C 1
ATOM 1476 O O . GLU A 1 191 ? 40.962 -35.963 32.339 1.00 84.75 191 GLU A O 1
ATOM 1481 N N . THR A 1 192 ? 40.297 -37.576 33.737 1.00 78.56 192 THR A N 1
ATOM 1482 C CA . THR A 1 192 ? 41.668 -38.046 34.025 1.00 78.56 192 THR A CA 1
ATOM 1483 C C . THR A 1 192 ? 41.994 -39.309 33.199 1.00 78.56 192 THR A C 1
ATOM 1485 O O . THR A 1 192 ? 41.397 -40.349 33.476 1.00 78.56 192 THR A O 1
ATOM 1488 N N . PRO A 1 193 ? 42.882 -39.241 32.181 1.00 69.38 193 PRO A N 1
ATOM 1489 C CA . PRO A 1 193 ? 43.226 -40.369 31.302 1.00 69.38 193 PRO A CA 1
ATOM 1490 C C . PRO A 1 193 ? 44.134 -41.428 31.943 1.00 69.38 193 PRO A C 1
ATOM 1492 O O . PRO A 1 193 ? 44.956 -41.072 32.821 1.00 69.38 193 PRO A O 1
#

Sequence (193 aa):
MTTTPMTPEQRKAIAVQIGDVQPATDALIGTFAESVASVRNHEHPSWEDLYCMNLTSYMGERAAPVLKRLLDAETENARLRAQAAQLEAQRERRRVRLVALQNDALSMRGSLSPNGEASKVPFELGETLTPAVDWLINRVAELEATLADATEPDVDGAGRTYQEYNPGSRDLHPGAEAARRMLRNRQDAEETP

Radius of gyration: 39.82 Å; chains: 1; bounding box: 85×60×106 Å

Secondary structure (DSSP, 8-state):
---PPPPHHHHHHHHHHH-SPPPPPHHHHHHHHHHHHHHHHSPPPTTTHHHHHHHHHIIIIIIHHHHHHHHHHHHHHHHHHHHHHHHHHHHHHHHHHHHHHHHHHHHHHHHHS-TTSPPSSSS---S-SHHHHHHHHHHHHHHHHHHHHHHS--SSSS---TTT--GGGS--THHHHHHHHHHHHHHHHHS--

pLDDT: mean 78.54, std 11.42, range [46.91, 97.75]

Foldseek 3Di:
DDDDDDDPVRVVVVDVVVDPDDPQDPVNLVVLVVVLVCLVPDDDDPVCCVVSVVVNCCCVVPVPVVSVVVVVVVVVVVVVVVVVVVVVVVVVVVVVVVVVVVVVVVVVVCVQDPPPDDGPPPDDPPPDCVVVVVVVVVVVVVVVVVCVVVVQPPPPVPPDGPVVPDPPPPCPPPPPVVVVVVVVVVVVVVPDD